Protein AF-A0A970H562-F1 (afdb_monomer_lite)

Foldseek 3Di:
DEEEEEALAPLSLLLLVVQVPDPPYHYQEYEDCDPVRNNNVVCVVVVHHYYDDCLVVLPPPVHQEYEYQPQDVVVVVSCV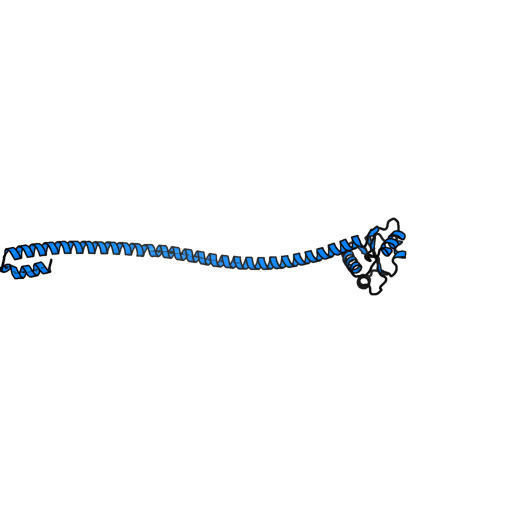VRHDPRYYYHYNVNSVVVSVVVVVVVVVVVVVVVVVVVVVVVVVVVVVVVVVVVVVVVVVVVVVVVVVVVVVVVPVVVVVVVVVVVVVVVVVVVVVVVLVVQLVVLVVQLVVLVVVPPVSPVSNVVSVVSD

Radius of gyration: 56.28 Å; chains: 1; bounding box: 82×35×154 Å

Secondary structure (DSSP, 8-state):
-EEEEE--SHHHHHHHHHHTTSTT-EEEEEE-S-TT-HHHHHHHHTTPEEES--GGGGG-TT--EEEE-S--HHHHHHHHHH--TT-EEE-HHHHHHHHHHHHHHHHHHHHHHHHHHHHHHHHHHHHHHHHHHHHHHHHHHHHHHHHHHHHHHHHHHHHHHHHHHHHHHHHHHHHHHHHHHHHHHHHHHHHHHHHTGGGGHHHHHHHHHH-

Structure (mmCIF, N/CA/C/O backbone):
data_AF-A0A970H562-F1
#
_entry.id   AF-A0A970H562-F1
#
loop_
_atom_site.group_PDB
_atom_site.id
_atom_site.type_symbol
_atom_site.label_atom_id
_atom_site.label_alt_id
_atom_site.label_comp_id
_atom_site.label_asym_id
_atom_site.label_entity_id
_atom_site.label_seq_id
_atom_site.pdbx_PDB_ins_code
_atom_site.Cartn_x
_atom_site.Cartn_y
_atom_site.Cartn_z
_atom_site.occupancy
_atom_site.B_iso_or_equiv
_atom_site.auth_seq_id
_atom_site.auth_comp_id
_atom_site.auth_asym_id
_atom_site.auth_atom_id
_atom_site.pdbx_PDB_model_num
ATOM 1 N N . MET A 1 1 ? 9.201 -2.542 -37.844 1.00 94.56 1 MET A N 1
ATOM 2 C CA . MET A 1 1 ? 10.096 -1.379 -37.979 1.00 94.56 1 MET A CA 1
ATOM 3 C C . MET A 1 1 ? 11.517 -1.829 -37.716 1.00 94.56 1 MET A C 1
ATOM 5 O O . MET A 1 1 ? 11.800 -2.335 -36.634 1.00 94.56 1 MET A O 1
ATOM 9 N N . ASN A 1 2 ? 12.375 -1.693 -38.713 1.00 97.50 2 ASN A N 1
ATOM 10 C CA . ASN A 1 2 ? 13.767 -2.104 -38.707 1.00 97.50 2 ASN A CA 1
ATOM 11 C C . ASN A 1 2 ? 14.669 -0.927 -38.323 1.00 97.50 2 ASN A C 1
ATOM 13 O O . ASN A 1 2 ? 14.624 0.133 -38.949 1.00 97.50 2 ASN A O 1
ATOM 17 N N . ILE A 1 3 ? 15.487 -1.113 -37.290 1.00 97.81 3 ILE A N 1
ATOM 18 C CA . ILE A 1 3 ? 16.245 -0.038 -36.648 1.00 97.81 3 ILE A CA 1
ATOM 19 C C . ILE A 1 3 ? 17.741 -0.350 -36.652 1.00 97.81 3 ILE A C 1
ATOM 21 O O . ILE A 1 3 ? 18.155 -1.473 -36.364 1.00 97.81 3 ILE A O 1
ATOM 25 N N . GLY A 1 4 ? 18.554 0.666 -36.928 1.00 97.56 4 GLY A N 1
ATOM 26 C CA . GLY A 1 4 ? 19.999 0.664 -36.721 1.00 97.56 4 GLY A CA 1
ATOM 27 C C . GLY A 1 4 ? 20.371 1.576 -35.555 1.00 97.56 4 GLY A C 1
ATOM 28 O O . GLY A 1 4 ? 19.797 2.653 -35.403 1.00 97.56 4 GLY A O 1
ATOM 29 N N . ILE A 1 5 ? 21.323 1.164 -34.722 1.00 97.50 5 ILE A N 1
ATOM 30 C CA . ILE A 1 5 ? 21.791 1.967 -33.581 1.00 97.50 5 ILE A CA 1
ATOM 31 C C . ILE A 1 5 ? 23.234 2.393 -33.832 1.00 97.50 5 ILE A C 1
ATOM 33 O O . ILE A 1 5 ? 24.086 1.548 -34.104 1.00 97.50 5 ILE A O 1
ATOM 37 N N . VAL A 1 6 ? 23.528 3.688 -33.713 1.00 97.19 6 VAL A N 1
ATOM 38 C CA . VAL A 1 6 ? 24.888 4.235 -33.805 1.00 97.19 6 VAL A CA 1
ATOM 39 C C . VAL A 1 6 ? 25.315 4.750 -32.433 1.00 97.19 6 VAL A C 1
ATOM 41 O O . VAL A 1 6 ? 24.719 5.682 -31.898 1.00 97.19 6 VAL A O 1
ATOM 44 N N . GLY A 1 7 ? 26.359 4.140 -31.876 1.00 95.38 7 GLY A N 1
ATOM 45 C CA . GLY A 1 7 ? 26.814 4.321 -30.500 1.00 95.38 7 GLY A CA 1
ATOM 46 C C . GLY A 1 7 ? 26.399 3.138 -29.627 1.00 95.38 7 GLY A C 1
ATOM 47 O O . GLY A 1 7 ? 25.219 2.911 -29.384 1.00 95.38 7 GLY A O 1
ATOM 48 N N . GLY A 1 8 ? 27.380 2.392 -29.134 1.00 94.56 8 GLY A N 1
ATOM 49 C CA . GLY A 1 8 ? 27.251 1.191 -28.310 1.00 94.56 8 GLY A CA 1
ATOM 50 C C . GLY A 1 8 ? 27.671 1.371 -26.848 1.00 94.56 8 GLY A C 1
ATOM 51 O O . GLY A 1 8 ? 27.727 0.391 -26.102 1.00 94.56 8 GLY A O 1
ATOM 52 N N . GLY A 1 9 ? 27.945 2.606 -26.418 1.00 93.50 9 GLY A N 1
ATOM 53 C CA . GLY A 1 9 ? 28.162 2.957 -25.012 1.00 93.50 9 GLY A CA 1
ATOM 54 C C . GLY A 1 9 ? 26.923 2.733 -24.126 1.00 93.50 9 GLY A C 1
ATOM 55 O O . GLY A 1 9 ? 25.958 2.072 -24.508 1.00 93.50 9 GLY A O 1
ATOM 56 N N . ARG A 1 10 ? 26.904 3.327 -22.923 1.00 90.06 10 ARG A N 1
ATOM 57 C CA . ARG A 1 10 ? 25.789 3.147 -21.965 1.00 90.06 10 ARG A CA 1
ATOM 58 C C . ARG A 1 10 ? 24.427 3.554 -22.539 1.00 90.06 10 ARG A C 1
ATOM 60 O O . ARG A 1 10 ? 23.466 2.814 -22.380 1.00 90.06 10 ARG A O 1
ATOM 67 N N . GLY A 1 11 ? 24.357 4.688 -23.244 1.00 89.50 11 GLY A N 1
ATOM 68 C CA . GLY A 1 11 ? 23.115 5.144 -23.879 1.00 89.50 11 GLY A CA 1
ATOM 69 C C . GLY A 1 11 ? 22.624 4.181 -24.962 1.00 89.50 11 GLY A C 1
ATOM 70 O O . GLY A 1 11 ? 21.450 3.823 -24.979 1.00 89.50 11 GLY A O 1
ATOM 71 N N . GLY A 1 12 ? 23.538 3.695 -25.807 1.00 92.75 12 GLY A N 1
ATOM 72 C CA . GLY A 1 12 ? 23.244 2.682 -26.821 1.00 92.75 12 GLY A CA 1
ATOM 73 C C . GLY A 1 12 ? 22.741 1.369 -26.227 1.00 92.75 12 GLY A C 1
ATOM 74 O O . GLY A 1 12 ? 21.783 0.793 -26.734 1.00 92.75 12 GLY A O 1
ATOM 75 N N . LEU A 1 13 ? 23.328 0.924 -25.111 1.00 93.88 13 LEU A N 1
ATOM 76 C CA . LEU A 1 13 ? 22.865 -0.256 -24.378 1.00 93.88 13 LEU A CA 1
ATOM 77 C C . LEU A 1 13 ? 21.445 -0.064 -23.822 1.00 93.88 13 LEU A C 1
ATOM 79 O O . LEU A 1 13 ? 20.629 -0.981 -23.934 1.00 93.88 13 LEU A O 1
ATOM 83 N N . SER A 1 14 ? 21.139 1.103 -23.246 1.00 91.38 14 SER A N 1
ATOM 84 C CA . SER A 1 14 ? 19.797 1.416 -22.737 1.00 91.38 14 SER A CA 1
ATOM 85 C C . SER A 1 14 ? 18.758 1.421 -23.859 1.00 91.38 14 SER A C 1
ATOM 87 O O . SER A 1 14 ? 17.721 0.769 -23.734 1.00 91.38 14 SER A O 1
ATOM 89 N N . VAL A 1 15 ? 19.060 2.082 -24.983 1.00 92.81 15 VAL A N 1
ATOM 90 C CA . VAL A 1 15 ? 18.189 2.102 -26.170 1.00 92.81 15 VAL A CA 1
ATOM 91 C C . VAL A 1 15 ? 17.994 0.693 -26.717 1.00 92.81 15 VAL A C 1
ATOM 93 O O . VAL A 1 15 ? 16.861 0.268 -26.909 1.00 92.81 15 VAL A O 1
ATOM 96 N N . LEU A 1 16 ? 19.071 -0.069 -26.911 1.00 95.00 16 LEU A N 1
ATOM 97 C CA . LEU A 1 16 ? 18.991 -1.446 -27.393 1.00 95.00 16 LEU A CA 1
ATOM 98 C C . LEU A 1 16 ? 18.114 -2.313 -26.482 1.00 95.00 16 LEU A C 1
ATOM 100 O O . LEU A 1 16 ? 17.255 -3.048 -26.963 1.00 95.00 16 LEU A O 1
ATOM 104 N N . THR A 1 17 ? 18.317 -2.217 -25.168 1.00 93.00 17 THR A N 1
ATOM 105 C CA . THR A 1 17 ? 17.549 -2.996 -24.190 1.00 93.00 17 THR A CA 1
ATOM 106 C C . THR A 1 17 ? 16.067 -2.650 -24.258 1.00 93.00 17 THR A C 1
ATOM 108 O O . THR A 1 17 ? 15.245 -3.560 -24.246 1.00 93.00 17 THR A O 1
ATOM 111 N N . LEU A 1 18 ? 15.729 -1.366 -24.398 1.00 89.81 18 LEU A N 1
ATOM 112 C CA . LEU A 1 18 ? 14.352 -0.920 -24.586 1.00 89.81 18 LEU A CA 1
ATOM 113 C C . LEU A 1 18 ? 13.745 -1.487 -25.872 1.00 89.81 18 LEU A C 1
ATOM 115 O O . LEU A 1 18 ? 12.673 -2.081 -25.823 1.00 89.81 18 LEU A O 1
ATOM 119 N N . LEU A 1 19 ? 14.415 -1.325 -27.013 1.00 92.94 19 LEU A N 1
ATOM 120 C CA . LEU A 1 19 ? 13.875 -1.726 -28.315 1.00 92.94 19 LEU A CA 1
ATOM 121 C C . LEU A 1 19 ? 13.604 -3.229 -28.393 1.00 92.94 19 LEU A C 1
ATOM 123 O O . LEU A 1 19 ? 12.604 -3.632 -28.977 1.00 92.94 19 LEU A O 1
ATOM 127 N N . LEU A 1 20 ? 14.437 -4.045 -27.741 1.00 93.50 20 LEU A N 1
ATOM 128 C CA . LEU A 1 20 ? 14.234 -5.491 -27.638 1.00 93.50 20 LEU A CA 1
ATOM 129 C C . LEU A 1 20 ? 12.943 -5.884 -26.899 1.00 93.50 20 LEU A C 1
ATOM 131 O O . LEU A 1 20 ? 12.483 -7.012 -27.049 1.00 93.50 20 LEU A O 1
ATOM 135 N N . THR A 1 21 ? 12.350 -4.983 -26.109 1.00 91.06 21 THR A N 1
ATOM 136 C CA . THR A 1 21 ? 11.072 -5.234 -25.418 1.00 91.06 21 THR A CA 1
ATOM 137 C C . THR A 1 21 ? 9.842 -4.843 -26.234 1.00 91.06 21 THR A C 1
ATOM 139 O O . THR A 1 21 ? 8.728 -5.142 -25.810 1.00 91.06 21 THR A O 1
ATOM 142 N N . ILE A 1 22 ? 10.010 -4.175 -27.381 1.00 91.88 22 ILE A N 1
ATOM 143 C CA . ILE A 1 22 ? 8.900 -3.618 -28.161 1.00 91.88 22 ILE A CA 1
ATOM 144 C C . ILE A 1 22 ? 8.528 -4.591 -29.292 1.00 91.88 22 ILE A C 1
ATOM 146 O O . ILE A 1 22 ? 9.317 -4.774 -30.224 1.00 91.88 22 ILE A O 1
ATOM 150 N N . PRO A 1 23 ? 7.322 -5.195 -29.277 1.00 92.25 23 PRO A N 1
ATOM 151 C CA . PRO A 1 23 ? 6.878 -6.065 -30.360 1.00 92.25 23 PRO A CA 1
ATOM 152 C C . PRO A 1 23 ? 6.842 -5.325 -31.703 1.00 92.25 23 PRO A C 1
ATOM 154 O O . PRO A 1 23 ? 6.378 -4.190 -31.790 1.00 92.25 23 PRO A O 1
ATOM 157 N N . GLY A 1 24 ? 7.319 -5.977 -32.765 1.00 91.88 24 GLY A N 1
ATOM 158 C CA . GLY A 1 24 ? 7.343 -5.400 -34.114 1.00 91.88 24 GLY A CA 1
ATOM 159 C C . GLY A 1 24 ? 8.512 -4.445 -34.388 1.00 91.88 24 GLY A C 1
ATOM 160 O O . GLY A 1 24 ? 8.635 -3.948 -35.513 1.00 91.88 24 GLY A O 1
ATOM 161 N N . VAL A 1 25 ? 9.392 -4.215 -33.408 1.00 95.38 25 VAL A N 1
ATOM 162 C CA . VAL A 1 25 ? 10.699 -3.582 -33.616 1.00 95.38 25 VAL A CA 1
ATOM 163 C C . VAL A 1 25 ? 11.754 -4.658 -33.847 1.00 95.38 25 VAL A C 1
ATOM 165 O O . VAL A 1 25 ? 11.861 -5.616 -33.090 1.00 95.38 25 VAL A O 1
ATOM 168 N N . ASN A 1 26 ? 12.551 -4.481 -34.894 1.00 96.81 26 ASN A N 1
ATOM 169 C CA . ASN A 1 26 ? 13.648 -5.367 -35.244 1.00 96.81 26 ASN A CA 1
ATOM 170 C C . ASN A 1 26 ? 14.937 -4.549 -35.330 1.00 96.81 26 ASN A C 1
ATOM 172 O O . ASN A 1 26 ? 15.051 -3.649 -36.158 1.00 96.81 26 ASN A O 1
ATOM 176 N N . VAL A 1 27 ? 15.906 -4.827 -34.462 1.00 97.56 27 VAL A N 1
ATOM 177 C CA . VAL A 1 27 ? 17.195 -4.128 -34.493 1.00 97.56 27 VAL A CA 1
ATOM 178 C C . VAL A 1 27 ? 18.126 -4.886 -35.432 1.00 97.56 27 VAL A C 1
ATOM 180 O O . VAL A 1 27 ? 18.559 -5.991 -35.120 1.00 97.56 27 VAL A O 1
ATOM 183 N N . LEU A 1 28 ? 18.437 -4.296 -36.585 1.00 97.62 28 LEU A N 1
ATOM 184 C CA . LEU A 1 28 ? 19.263 -4.937 -37.610 1.00 97.62 28 LEU A CA 1
ATOM 185 C C . LEU A 1 28 ? 20.735 -4.978 -37.203 1.00 97.62 28 LEU A C 1
ATOM 187 O O . LEU A 1 28 ? 21.427 -5.975 -37.425 1.00 97.62 28 LEU A O 1
ATOM 191 N N . TRP A 1 29 ? 21.223 -3.880 -36.625 1.00 98.12 29 TRP A N 1
ATOM 192 C CA . TRP A 1 29 ? 22.616 -3.756 -36.230 1.00 98.12 29 TRP A CA 1
ATOM 193 C C . TRP A 1 29 ? 22.847 -2.698 -35.153 1.00 98.12 29 TRP A C 1
ATOM 195 O O . TRP A 1 29 ? 22.089 -1.738 -35.002 1.00 98.12 29 TRP A O 1
ATOM 205 N N . VAL A 1 30 ? 23.957 -2.868 -34.438 1.00 98.00 30 VAL A N 1
ATOM 206 C CA . VAL A 1 30 ? 24.522 -1.879 -33.516 1.00 98.00 30 VAL A CA 1
ATOM 207 C C . VAL A 1 30 ? 25.927 -1.533 -33.984 1.00 98.00 30 VAL A C 1
ATOM 209 O O . VAL A 1 30 ? 26.742 -2.427 -34.213 1.00 98.00 30 VAL A O 1
ATOM 212 N N . SER A 1 31 ? 26.207 -0.242 -34.133 1.00 97.31 31 SER A N 1
ATOM 213 C CA . SER A 1 31 ? 27.499 0.271 -34.572 1.00 97.31 31 SER A CA 1
ATOM 214 C C . SER A 1 31 ? 28.241 0.955 -33.436 1.00 97.31 31 SER A C 1
ATOM 216 O O . SER A 1 31 ? 27.708 1.869 -32.815 1.00 97.31 31 SER A O 1
ATOM 218 N N . ASP A 1 32 ? 29.495 0.578 -33.223 1.00 96.94 32 ASP A N 1
ATOM 219 C CA . ASP A 1 32 ? 30.439 1.286 -32.354 1.00 96.94 32 ASP A CA 1
ATOM 220 C C . ASP A 1 32 ? 31.869 1.063 -32.870 1.00 96.94 32 ASP A C 1
ATOM 222 O O . ASP A 1 32 ? 32.137 0.092 -33.577 1.00 96.94 32 ASP A O 1
ATOM 226 N N . LEU A 1 33 ? 32.782 1.974 -32.542 1.00 93.62 33 LEU A N 1
ATOM 227 C CA . LEU A 1 33 ? 34.203 1.837 -32.860 1.00 93.62 33 LEU A CA 1
ATOM 228 C C . LEU A 1 33 ? 34.903 0.845 -31.916 1.00 93.62 33 LEU A C 1
ATOM 230 O O . LEU A 1 33 ? 35.898 0.234 -32.306 1.00 93.62 33 LEU A O 1
ATOM 234 N N . GLN A 1 34 ? 34.392 0.700 -30.691 1.00 92.12 34 GLN A N 1
ATOM 235 C CA . GLN A 1 34 ? 34.945 -0.134 -29.628 1.00 92.12 34 GLN A CA 1
ATOM 236 C C . GLN A 1 34 ? 34.339 -1.544 -29.668 1.00 92.12 34 GLN A C 1
ATOM 238 O O . GLN A 1 34 ? 33.124 -1.718 -29.593 1.00 92.12 34 GLN A O 1
ATOM 243 N N . ASP A 1 35 ? 35.183 -2.576 -29.765 1.00 90.69 35 ASP A N 1
ATOM 244 C CA . ASP A 1 35 ? 34.733 -3.979 -29.817 1.00 90.69 35 ASP A CA 1
ATOM 245 C C . ASP A 1 35 ? 34.168 -4.496 -28.484 1.00 90.69 35 ASP A C 1
ATOM 247 O O . ASP A 1 35 ? 33.418 -5.481 -28.469 1.00 90.69 35 ASP A O 1
ATOM 251 N N . ASP A 1 36 ? 34.535 -3.836 -27.388 1.00 92.69 36 ASP A N 1
ATOM 252 C CA . ASP A 1 36 ? 34.112 -4.076 -26.009 1.00 92.69 36 ASP A CA 1
ATOM 253 C C . ASP A 1 36 ? 32.953 -3.163 -25.571 1.00 92.69 36 ASP A C 1
ATOM 255 O O . ASP A 1 36 ? 32.564 -3.168 -24.401 1.00 92.69 36 ASP A O 1
ATOM 259 N N . ALA A 1 37 ? 32.354 -2.416 -26.506 1.00 94.38 37 ALA A N 1
ATOM 260 C CA . ALA A 1 37 ? 31.202 -1.567 -26.235 1.00 94.38 37 ALA A CA 1
ATOM 261 C C . ALA A 1 37 ? 30.078 -2.357 -25.519 1.00 94.38 37 ALA A C 1
ATOM 263 O O . ALA A 1 37 ? 29.672 -3.423 -25.996 1.00 94.38 37 ALA A O 1
ATOM 264 N N . PRO A 1 38 ? 29.504 -1.851 -24.407 1.00 94.94 38 PRO A N 1
ATOM 265 C CA . PRO A 1 38 ? 28.504 -2.582 -23.623 1.00 94.94 38 PRO A CA 1
ATOM 266 C C . PRO A 1 38 ? 27.296 -3.080 -24.430 1.00 94.94 38 PRO A C 1
ATOM 268 O O . PRO A 1 38 ? 26.785 -4.176 -24.186 1.00 94.94 38 PRO A O 1
ATOM 271 N N . ALA A 1 39 ? 26.845 -2.303 -25.420 1.00 95.94 39 ALA A N 1
ATOM 272 C CA . ALA A 1 39 ? 25.743 -2.695 -26.290 1.00 95.94 39 ALA A CA 1
ATOM 273 C C . ALA A 1 39 ? 26.090 -3.887 -27.196 1.00 95.94 39 ALA A C 1
ATOM 275 O O . ALA A 1 39 ? 25.190 -4.648 -27.537 1.00 95.94 39 ALA A O 1
ATOM 276 N N . PHE A 1 40 ? 27.361 -4.103 -27.561 1.00 97.06 40 PHE A N 1
ATOM 277 C CA . PHE A 1 40 ? 27.764 -5.239 -28.398 1.00 97.06 40 PHE A CA 1
ATOM 278 C C . PHE A 1 40 ? 27.558 -6.569 -27.686 1.00 97.06 40 PHE A C 1
ATOM 280 O O . PHE A 1 40 ? 27.050 -7.508 -28.296 1.00 97.06 40 PHE A O 1
ATOM 287 N N . SER A 1 41 ? 27.882 -6.651 -26.395 1.00 95.56 41 SER A N 1
ATOM 288 C CA . SER A 1 41 ? 27.638 -7.857 -25.597 1.00 95.56 41 SER A CA 1
ATOM 289 C C . SER A 1 41 ? 26.155 -8.234 -25.600 1.00 95.56 41 SER A C 1
ATOM 291 O O . SER A 1 41 ? 25.802 -9.389 -25.839 1.00 95.56 41 SER A O 1
ATOM 293 N N . LYS A 1 42 ? 25.271 -7.244 -25.416 1.00 95.94 42 LYS A N 1
ATOM 294 C CA . LYS A 1 42 ? 23.816 -7.442 -25.453 1.00 95.94 42 LYS A CA 1
ATOM 295 C C . LYS A 1 42 ? 23.309 -7.763 -26.863 1.00 95.94 42 LYS A C 1
ATOM 297 O O . LYS A 1 42 ? 22.479 -8.655 -27.009 1.00 95.94 42 LYS A O 1
ATOM 302 N N . ALA A 1 43 ? 23.821 -7.077 -27.884 1.00 97.19 43 ALA A N 1
ATOM 303 C CA . ALA A 1 43 ? 23.459 -7.293 -29.282 1.00 97.19 43 ALA A CA 1
ATOM 304 C C . ALA A 1 43 ? 23.811 -8.716 -29.729 1.00 97.19 43 ALA A C 1
ATOM 306 O O . ALA A 1 43 ? 22.945 -9.426 -30.229 1.00 97.19 43 ALA A O 1
ATOM 307 N N . ARG A 1 44 ? 25.038 -9.176 -29.454 1.00 96.00 44 ARG A N 1
ATOM 308 C CA . ARG A 1 44 ? 25.490 -10.539 -29.777 1.00 96.00 44 ARG A CA 1
ATOM 309 C C . ARG A 1 44 ? 24.652 -11.600 -29.066 1.00 96.00 44 ARG A C 1
ATOM 311 O O . ARG A 1 44 ? 24.250 -12.566 -29.703 1.00 96.00 44 ARG A O 1
ATOM 318 N N . ALA A 1 45 ? 24.333 -11.397 -27.785 1.00 96.00 45 ALA A N 1
ATOM 319 C CA . ALA A 1 45 ? 23.458 -12.303 -27.037 1.00 96.00 45 ALA A CA 1
ATOM 320 C C . ALA A 1 45 ? 22.035 -12.384 -27.624 1.00 96.00 45 ALA A C 1
ATOM 322 O O . ALA A 1 45 ? 21.388 -13.420 -27.522 1.00 96.00 45 ALA A O 1
ATOM 323 N N . ALA A 1 46 ? 21.563 -11.306 -28.253 1.00 94.75 46 ALA A N 1
ATOM 324 C CA . ALA A 1 46 ? 20.276 -11.243 -28.941 1.00 94.75 46 ALA A CA 1
ATOM 325 C C . ALA A 1 46 ? 20.351 -11.624 -30.437 1.00 94.75 46 ALA A C 1
ATOM 327 O O . ALA A 1 46 ? 19.356 -11.489 -31.141 1.00 94.75 46 ALA A O 1
ATOM 328 N N . GLY A 1 47 ? 21.510 -12.071 -30.942 1.00 95.62 47 GLY A N 1
ATOM 329 C CA . GLY A 1 47 ? 21.700 -12.421 -32.357 1.00 95.62 47 GLY A CA 1
ATOM 330 C C . GLY A 1 47 ? 21.753 -11.225 -33.319 1.00 95.62 47 GLY A C 1
ATOM 331 O O . GLY A 1 47 ? 21.648 -11.403 -34.529 1.00 95.62 47 GLY A O 1
ATOM 332 N N . ILE A 1 48 ? 21.924 -10.007 -32.801 1.00 97.75 48 ILE A N 1
ATOM 333 C CA . ILE A 1 48 ? 21.978 -8.766 -33.580 1.00 97.75 48 ILE A CA 1
ATOM 334 C C . ILE A 1 48 ? 23.402 -8.524 -34.082 1.00 97.75 48 ILE A C 1
ATOM 336 O O . ILE A 1 48 ? 24.384 -8.678 -33.350 1.00 97.75 48 ILE A O 1
ATOM 340 N N . LYS A 1 49 ? 23.521 -8.080 -35.337 1.00 97.25 49 LYS A N 1
ATOM 341 C CA . LYS A 1 49 ? 24.809 -7.797 -35.970 1.00 97.25 49 LYS A CA 1
ATOM 342 C C . LYS A 1 49 ? 25.511 -6.608 -35.300 1.00 97.25 49 LYS A C 1
ATOM 344 O O . LYS A 1 49 ? 24.947 -5.525 -35.179 1.00 97.25 49 LYS A O 1
ATOM 349 N N . THR A 1 50 ? 26.774 -6.776 -34.921 1.00 97.50 50 THR A N 1
ATOM 350 C CA . THR A 1 50 ? 27.631 -5.676 -34.443 1.00 97.50 50 THR A CA 1
ATOM 351 C C . THR A 1 50 ? 28.570 -5.229 -35.555 1.00 97.50 50 THR A C 1
ATOM 353 O O . THR A 1 50 ? 29.212 -6.076 -36.179 1.00 97.50 50 THR A O 1
ATOM 356 N N . ILE A 1 51 ? 28.662 -3.926 -35.818 1.00 97.12 51 ILE A N 1
ATOM 357 C CA . ILE A 1 51 ? 29.437 -3.365 -36.935 1.00 97.12 51 ILE A CA 1
ATOM 358 C C . ILE A 1 51 ? 30.343 -2.215 -36.474 1.00 97.12 51 ILE A C 1
ATOM 360 O O . ILE A 1 51 ? 30.016 -1.502 -35.533 1.00 97.12 51 ILE A O 1
ATOM 364 N N . LYS A 1 52 ? 31.476 -2.007 -37.156 1.00 94.88 52 LYS A N 1
ATOM 365 C CA . LYS A 1 52 ? 32.395 -0.884 -36.868 1.00 94.88 52 LYS A CA 1
ATOM 366 C C . LYS A 1 52 ? 32.117 0.374 -37.685 1.00 94.88 52 LYS A C 1
ATOM 368 O O . LYS A 1 52 ? 32.462 1.474 -37.272 1.00 94.88 52 LYS A O 1
ATOM 373 N N . SER A 1 53 ? 31.514 0.210 -38.859 1.00 94.62 53 SER A N 1
ATOM 374 C CA . SER A 1 53 ? 31.178 1.305 -39.765 1.00 94.62 53 SER A CA 1
ATOM 375 C C . SER A 1 53 ? 29.731 1.166 -40.198 1.00 94.62 53 SER A C 1
ATOM 377 O O . SER A 1 53 ? 29.367 0.166 -40.811 1.00 94.62 53 SER A O 1
ATOM 379 N N . PHE A 1 54 ? 28.912 2.166 -39.877 1.00 95.25 54 PHE A N 1
ATOM 380 C CA . PHE A 1 54 ? 27.488 2.180 -40.207 1.00 95.25 54 PHE A CA 1
ATOM 381 C C . PHE A 1 54 ? 27.196 2.731 -41.606 1.00 95.25 54 PHE A C 1
ATOM 383 O O . PHE A 1 54 ? 26.148 2.419 -42.160 1.00 95.25 54 PHE A O 1
ATOM 390 N N . VAL A 1 55 ? 28.106 3.511 -42.206 1.00 95.25 55 VAL A N 1
ATOM 391 C CA . VAL A 1 55 ? 27.867 4.216 -43.484 1.00 95.25 55 VAL A CA 1
ATOM 392 C C . VAL A 1 55 ? 27.401 3.281 -44.614 1.00 95.25 55 VAL A C 1
ATOM 394 O O . VAL A 1 55 ? 26.400 3.606 -45.251 1.00 95.25 55 VAL A O 1
ATOM 397 N N . PRO A 1 56 ? 28.012 2.097 -44.843 1.00 94.31 56 PRO A N 1
ATOM 398 C CA . PRO A 1 56 ? 27.548 1.174 -45.886 1.00 94.31 56 PRO A CA 1
ATOM 399 C C . PRO A 1 56 ? 26.142 0.618 -45.623 1.00 94.31 56 PRO A C 1
ATOM 401 O O . PRO A 1 56 ? 25.416 0.281 -46.553 1.00 94.31 56 PRO A O 1
ATOM 404 N N . HIS A 1 57 ? 25.746 0.535 -44.352 1.00 94.94 57 HIS A N 1
ATOM 405 C CA . HIS A 1 57 ? 24.458 -0.009 -43.930 1.00 94.94 57 HIS A CA 1
ATOM 406 C C . HIS A 1 57 ? 23.319 1.012 -44.020 1.00 94.94 57 HIS A C 1
ATOM 408 O O . HIS A 1 57 ? 22.156 0.620 -44.011 1.00 94.94 57 HIS A O 1
ATOM 414 N N . LEU A 1 58 ? 23.628 2.304 -44.190 1.00 94.94 58 LEU A N 1
ATOM 415 C CA . LEU A 1 58 ? 22.621 3.350 -44.410 1.00 94.94 58 LEU A CA 1
ATOM 416 C C . LEU A 1 58 ? 21.896 3.227 -45.754 1.00 94.94 58 LEU A C 1
ATOM 418 O O . LEU A 1 58 ? 20.897 3.915 -45.944 1.00 94.94 58 LEU A O 1
ATOM 422 N N . GLN A 1 59 ? 22.394 2.379 -46.660 1.00 94.12 59 GLN A N 1
ATOM 423 C CA . GLN A 1 59 ? 21.819 2.116 -47.982 1.00 94.12 59 GLN A CA 1
ATOM 424 C C . GLN A 1 59 ? 20.961 0.837 -48.031 1.00 94.12 59 GLN A C 1
ATOM 426 O O . GLN A 1 59 ? 20.272 0.614 -49.022 1.00 94.12 59 GLN A O 1
ATOM 431 N N . ASP A 1 60 ? 20.901 0.037 -46.955 1.00 94.25 60 ASP A N 1
ATOM 432 C CA . ASP A 1 60 ? 20.061 -1.173 -46.844 1.00 94.25 60 ASP A CA 1
ATOM 433 C C . ASP A 1 60 ? 18.549 -0.861 -46.925 1.00 94.25 60 ASP A C 1
ATOM 435 O O . ASP A 1 60 ? 18.025 -0.309 -45.960 1.00 94.25 60 ASP A O 1
ATOM 439 N N . PRO A 1 61 ? 17.824 -1.185 -48.010 1.00 92.81 61 PRO A N 1
ATOM 440 C CA . PRO A 1 61 ? 16.422 -0.786 -48.196 1.00 92.81 61 PRO A CA 1
ATOM 441 C C . PRO A 1 61 ? 15.465 -1.253 -47.099 1.00 92.81 61 PRO A C 1
ATOM 443 O O . PRO A 1 61 ? 14.368 -0.722 -46.989 1.00 92.81 61 PRO A O 1
ATOM 446 N N . SER A 1 62 ? 15.861 -2.246 -46.300 1.00 94.31 62 SER A N 1
ATOM 447 C CA . SER A 1 62 ? 15.056 -2.725 -45.184 1.00 94.31 62 SER A CA 1
ATOM 448 C C . SER A 1 62 ? 15.137 -1.829 -43.946 1.00 94.31 62 SER A C 1
ATOM 450 O O . SER A 1 62 ? 14.337 -2.016 -43.041 1.00 94.31 62 SER A O 1
ATOM 452 N N . LEU A 1 63 ? 16.085 -0.890 -43.869 1.00 96.50 63 LEU A N 1
ATOM 453 C CA . LEU A 1 63 ? 16.319 -0.038 -42.704 1.00 96.50 63 LEU A CA 1
ATOM 454 C C . LEU A 1 63 ? 15.391 1.190 -42.695 1.00 96.50 63 LEU A C 1
ATOM 456 O O . LEU A 1 63 ? 15.550 2.084 -43.526 1.00 96.50 63 LEU A O 1
ATOM 460 N N . ASP A 1 64 ? 14.508 1.271 -41.694 1.00 96.81 64 ASP A N 1
ATOM 461 C CA . ASP A 1 64 ? 13.491 2.329 -41.569 1.00 96.81 64 ASP A CA 1
ATOM 462 C C . ASP A 1 64 ? 13.981 3.539 -40.748 1.00 96.81 64 ASP A C 1
ATOM 464 O O . ASP A 1 64 ? 13.645 4.694 -41.031 1.00 96.81 64 ASP A O 1
ATOM 468 N N . LEU A 1 65 ? 14.767 3.283 -39.695 1.00 96.88 65 LEU A N 1
ATOM 469 C CA . LEU A 1 65 ? 15.177 4.289 -38.712 1.00 96.88 65 LEU A CA 1
ATOM 470 C C . LEU A 1 65 ? 16.611 4.047 -38.229 1.00 96.88 65 LEU A C 1
ATOM 472 O O . LEU A 1 65 ? 16.978 2.924 -37.885 1.00 96.88 65 LEU A O 1
ATOM 476 N N . VAL A 1 66 ? 17.403 5.113 -38.111 1.00 97.19 66 VAL A N 1
ATOM 477 C CA . VAL A 1 66 ? 18.667 5.096 -37.361 1.00 97.19 66 VAL A CA 1
ATOM 478 C C . VAL A 1 66 ? 18.536 5.922 -36.094 1.00 97.19 66 VAL A C 1
ATOM 480 O O . VAL A 1 66 ? 18.099 7.069 -36.141 1.00 97.19 66 VAL A O 1
ATOM 483 N N . ILE A 1 67 ? 18.950 5.350 -34.967 1.00 96.62 67 ILE A N 1
ATOM 484 C CA . ILE A 1 67 ? 19.023 6.046 -33.685 1.00 96.62 67 ILE A CA 1
ATOM 485 C C . ILE A 1 67 ? 20.488 6.339 -33.376 1.00 96.62 67 ILE A C 1
ATOM 487 O O . ILE A 1 67 ? 21.295 5.431 -33.168 1.00 96.62 67 ILE A O 1
ATOM 491 N N . GLU A 1 68 ? 20.821 7.622 -33.356 1.00 95.00 68 GLU A N 1
ATOM 492 C CA . GLU A 1 68 ? 22.138 8.137 -33.012 1.00 95.00 68 GLU A CA 1
ATOM 493 C C . GLU A 1 68 ? 22.193 8.397 -31.505 1.00 95.00 68 GLU A C 1
ATOM 495 O O . GLU A 1 68 ? 21.372 9.124 -30.958 1.00 95.00 68 GLU A O 1
ATOM 500 N N . VAL A 1 69 ? 23.139 7.766 -30.809 1.00 94.12 69 VAL A N 1
ATOM 501 C CA . VAL A 1 69 ? 23.287 7.859 -29.345 1.00 94.12 69 VAL A CA 1
ATOM 502 C C . VAL A 1 69 ? 24.726 8.209 -28.954 1.00 94.12 69 VAL A C 1
ATOM 504 O O . VAL A 1 69 ? 25.159 7.962 -27.828 1.00 94.12 69 VAL A O 1
ATOM 507 N N . THR A 1 70 ? 25.499 8.772 -29.886 1.00 91.94 70 THR A N 1
ATOM 508 C CA . THR A 1 70 ? 26.901 9.153 -29.658 1.00 91.94 70 THR A CA 1
ATOM 509 C C . THR A 1 70 ? 27.022 10.551 -29.062 1.00 91.94 70 THR A C 1
ATOM 511 O O . THR A 1 70 ? 27.955 10.818 -28.309 1.00 91.94 70 THR A O 1
ATOM 514 N N . GLY A 1 71 ? 26.087 11.448 -29.393 1.00 88.38 71 GLY A N 1
ATOM 515 C CA . GLY A 1 71 ? 26.151 12.865 -29.039 1.00 88.38 71 GLY A CA 1
ATOM 516 C C . GLY A 1 71 ? 27.223 13.643 -29.808 1.00 88.38 71 GLY A C 1
ATOM 517 O O . GLY A 1 71 ? 27.514 14.785 -29.456 1.00 88.38 71 GLY A O 1
ATOM 518 N N . VAL A 1 72 ? 27.825 13.045 -30.840 1.00 91.50 72 VAL A N 1
ATOM 519 C CA . VAL A 1 72 ? 28.915 13.642 -31.617 1.00 91.50 72 VAL A CA 1
ATOM 520 C C . VAL A 1 72 ? 28.347 14.309 -32.869 1.00 91.50 72 VAL A C 1
ATOM 522 O O . VAL A 1 72 ? 27.794 13.645 -33.743 1.00 91.50 72 VAL A O 1
ATOM 525 N N . ALA A 1 73 ? 28.549 15.623 -33.004 1.00 91.69 73 ALA A N 1
ATOM 526 C CA . ALA A 1 73 ? 28.037 16.398 -34.141 1.00 91.69 73 ALA A CA 1
ATOM 527 C C . ALA A 1 73 ? 28.499 15.849 -35.506 1.00 91.69 73 ALA A C 1
ATOM 529 O O . ALA A 1 73 ? 27.708 15.782 -36.443 1.00 91.69 73 ALA A O 1
ATOM 530 N N . ALA A 1 74 ? 29.746 15.373 -35.596 1.00 93.19 74 ALA A N 1
ATOM 531 C CA . ALA A 1 74 ? 30.284 14.768 -36.815 1.00 93.19 74 ALA A CA 1
ATOM 532 C C . ALA A 1 74 ? 29.551 13.474 -37.220 1.00 93.19 74 ALA A C 1
ATOM 534 O O . ALA A 1 74 ? 29.401 13.197 -38.408 1.00 93.19 74 ALA A O 1
ATOM 535 N N . VAL A 1 75 ? 29.056 12.685 -36.258 1.00 93.19 75 VAL A N 1
ATOM 536 C CA . VAL A 1 75 ? 28.266 11.475 -36.548 1.00 93.19 75 VAL A CA 1
ATOM 537 C C . VAL A 1 75 ? 26.913 11.866 -37.137 1.00 93.19 75 VAL A C 1
ATOM 539 O O . VAL A 1 75 ? 26.498 11.292 -38.143 1.00 93.19 75 VAL A O 1
ATOM 542 N N . GLN A 1 76 ? 26.268 12.890 -36.576 1.00 91.62 76 GLN A N 1
ATOM 543 C CA . GLN A 1 76 ? 25.013 13.426 -37.105 1.00 91.62 76 GLN A CA 1
ATOM 544 C C . GLN A 1 76 ? 25.183 13.995 -38.523 1.00 91.62 76 GLN A C 1
ATOM 546 O O . GLN A 1 76 ? 24.329 13.786 -39.386 1.00 91.62 76 GLN A O 1
ATOM 551 N N . GLU A 1 77 ? 26.294 14.683 -38.792 1.00 93.00 77 GLU A N 1
ATOM 552 C CA . GLU A 1 77 ? 26.629 15.175 -40.132 1.00 93.00 77 GLU A CA 1
ATOM 553 C C . GLU A 1 77 ? 26.836 14.020 -41.122 1.00 93.00 77 GLU A C 1
ATOM 555 O O . GLU A 1 77 ? 26.270 14.035 -42.216 1.00 93.00 77 GLU A O 1
ATOM 560 N N . LEU A 1 78 ? 27.571 12.974 -40.725 1.00 93.62 78 LEU A N 1
ATOM 561 C CA . LEU A 1 78 ? 27.773 11.778 -41.546 1.00 93.62 78 LEU A CA 1
ATOM 562 C C . LEU A 1 78 ? 26.459 11.061 -41.864 1.00 93.62 78 LEU A C 1
ATOM 564 O O . LEU A 1 78 ? 26.262 10.662 -43.014 1.00 93.62 78 LEU A O 1
ATOM 568 N N . LEU A 1 79 ? 25.565 10.927 -40.882 1.00 94.50 79 LEU A N 1
ATOM 569 C CA . LEU A 1 79 ? 24.234 10.355 -41.074 1.00 94.50 79 LEU A CA 1
ATOM 570 C C . LEU A 1 79 ? 23.409 11.197 -42.051 1.00 94.50 79 LEU A C 1
ATOM 572 O O . LEU A 1 79 ? 22.857 10.655 -43.003 1.00 94.50 79 LEU A O 1
ATOM 576 N N . ASN A 1 80 ? 23.377 12.521 -41.886 1.00 93.62 80 ASN A N 1
ATOM 577 C CA . ASN A 1 80 ? 22.640 13.407 -42.789 1.00 93.62 80 ASN A CA 1
ATOM 578 C C . ASN A 1 80 ? 23.205 13.435 -44.213 1.00 93.62 80 ASN A C 1
ATOM 580 O O . ASN A 1 80 ? 22.434 13.563 -45.161 1.00 93.62 80 ASN A O 1
ATOM 584 N N . LYS A 1 81 ? 24.525 13.296 -44.369 1.00 95.00 81 LYS A N 1
ATOM 585 C CA . LYS A 1 81 ? 25.196 13.279 -45.673 1.00 95.00 81 LYS A CA 1
ATOM 586 C C . LYS A 1 81 ? 24.975 11.976 -46.447 1.00 95.00 81 LYS A C 1
ATOM 588 O O . LYS A 1 81 ? 24.952 12.010 -47.672 1.00 95.00 81 LYS A O 1
ATOM 593 N N . HIS A 1 82 ? 24.839 10.843 -45.754 1.00 94.31 82 HIS A N 1
ATOM 594 C CA . HIS A 1 82 ? 24.786 9.511 -46.376 1.00 94.31 82 HIS A CA 1
ATOM 595 C C . HIS A 1 82 ? 23.438 8.794 -46.218 1.00 94.31 82 HIS A C 1
ATOM 597 O O . HIS A 1 82 ? 23.316 7.648 -46.655 1.00 94.31 82 HIS A O 1
ATOM 603 N N . LYS A 1 83 ? 22.431 9.418 -45.594 1.00 92.62 83 LYS A N 1
ATOM 604 C CA . LYS A 1 83 ? 21.080 8.846 -45.526 1.00 92.62 83 LYS A CA 1
ATOM 605 C C . LYS A 1 83 ? 20.441 8.780 -46.912 1.00 92.62 83 LYS A C 1
ATOM 607 O O . LYS A 1 83 ? 20.608 9.686 -47.728 1.00 92.62 83 LYS A O 1
ATOM 612 N N . ARG A 1 84 ? 19.651 7.733 -47.152 1.00 94.25 84 ARG A N 1
ATOM 613 C CA . ARG A 1 84 ? 18.659 7.726 -48.241 1.00 94.25 84 ARG A CA 1
ATOM 614 C C . ARG A 1 84 ? 17.531 8.724 -47.934 1.00 94.25 84 ARG A C 1
ATOM 616 O O . ARG A 1 84 ? 17.364 9.152 -46.791 1.00 94.25 84 ARG A O 1
ATOM 623 N N . HIS A 1 85 ? 16.725 9.045 -48.939 1.00 89.94 85 HIS A N 1
ATOM 624 C CA . HIS A 1 85 ? 15.622 10.003 -48.823 1.00 89.94 85 HIS A CA 1
ATOM 625 C C . HIS A 1 85 ? 14.521 9.574 -47.827 1.00 89.94 85 HIS A C 1
ATOM 627 O O . HIS A 1 85 ? 13.940 10.410 -47.146 1.00 89.94 85 HIS A O 1
ATOM 633 N N . ASP A 1 86 ? 14.250 8.278 -47.732 1.00 92.62 86 ASP A N 1
ATOM 634 C CA . ASP A 1 86 ? 13.191 7.636 -46.943 1.00 92.62 86 ASP A CA 1
ATOM 635 C C . ASP A 1 86 ? 13.642 7.154 -45.549 1.00 92.62 86 ASP A C 1
ATOM 637 O O . ASP A 1 86 ? 12.817 6.716 -44.752 1.00 92.62 86 ASP A O 1
ATOM 641 N N . LEU A 1 87 ? 14.932 7.278 -45.211 1.00 94.94 87 LEU A N 1
ATOM 642 C CA . LEU A 1 87 ? 15.462 6.862 -43.911 1.00 94.94 87 LEU A CA 1
ATOM 643 C C . LEU A 1 87 ? 15.291 7.967 -42.873 1.00 94.94 87 LEU A C 1
ATOM 645 O O . LEU A 1 87 ? 15.842 9.066 -43.001 1.00 94.94 87 LEU A O 1
ATOM 649 N N . SER A 1 88 ? 14.593 7.634 -41.792 1.00 95.50 88 SER A N 1
ATOM 650 C CA . SER A 1 88 ? 14.459 8.525 -40.645 1.00 95.50 88 SER A CA 1
ATOM 651 C C . SER A 1 88 ? 15.691 8.451 -39.743 1.00 95.50 88 SER A C 1
ATOM 653 O O . SER A 1 88 ? 16.296 7.392 -39.568 1.00 95.50 88 SER A O 1
ATOM 655 N N . ILE A 1 89 ? 16.060 9.581 -39.138 1.00 94.81 89 ILE A N 1
ATOM 656 C CA . ILE A 1 89 ? 17.121 9.651 -38.126 1.00 94.81 89 ILE A CA 1
ATOM 657 C C . ILE A 1 89 ? 16.528 10.223 -36.848 1.00 94.81 89 ILE A C 1
ATOM 659 O O . ILE A 1 89 ? 15.907 11.285 -36.863 1.00 94.81 89 ILE A O 1
ATOM 663 N N . MET A 1 90 ? 16.774 9.535 -35.743 1.00 94.75 90 MET A N 1
ATOM 664 C CA . MET A 1 90 ? 16.556 10.039 -34.399 1.00 94.75 90 MET A CA 1
ATOM 665 C C . MET A 1 90 ? 17.898 10.493 -33.833 1.00 94.75 90 MET A C 1
ATOM 667 O O . MET A 1 90 ? 18.809 9.682 -33.677 1.00 94.75 90 MET A O 1
ATOM 671 N N . ASP A 1 91 ? 18.019 11.789 -33.562 1.00 92.00 91 ASP A N 1
ATOM 672 C CA . ASP A 1 91 ? 19.250 12.378 -33.035 1.00 92.00 91 ASP A CA 1
ATOM 673 C C . ASP A 1 91 ? 19.500 12.011 -31.560 1.00 92.00 91 ASP A C 1
ATOM 675 O O . ASP A 1 91 ? 18.598 11.569 -30.837 1.00 92.00 91 ASP A O 1
ATOM 679 N N . ALA A 1 92 ? 20.721 12.260 -31.081 1.00 89.94 92 ALA A N 1
ATOM 680 C CA . ALA A 1 92 ? 21.096 11.998 -29.694 1.00 89.94 92 ALA A CA 1
ATOM 681 C C . ALA A 1 92 ? 20.228 12.719 -28.658 1.00 89.94 92 ALA A C 1
ATOM 683 O O . ALA A 1 92 ? 20.047 12.200 -27.556 1.00 89.94 92 ALA A O 1
ATOM 684 N N . LYS A 1 93 ? 19.683 13.905 -28.963 1.00 90.62 93 LYS A N 1
ATOM 685 C CA . LYS A 1 93 ? 18.823 14.642 -28.020 1.00 90.62 93 LYS A CA 1
ATOM 686 C C . LYS A 1 93 ? 17.492 13.921 -27.825 1.00 90.62 93 LYS A C 1
ATOM 688 O O . LYS A 1 93 ? 17.063 13.728 -26.689 1.00 90.62 93 LYS A O 1
ATOM 693 N N . THR A 1 94 ? 16.884 13.479 -28.919 1.00 90.31 94 THR A N 1
ATOM 694 C CA . THR A 1 94 ? 15.629 12.723 -28.926 1.00 90.31 94 THR A CA 1
ATOM 695 C C . THR A 1 94 ? 15.828 11.335 -28.322 1.00 90.31 94 THR A C 1
ATOM 697 O O . THR A 1 94 ? 15.038 10.909 -27.481 1.00 90.31 94 THR A O 1
ATOM 700 N N . ALA A 1 95 ? 16.931 10.659 -28.658 1.00 89.69 95 ALA A N 1
ATOM 701 C CA . ALA A 1 95 ? 17.292 9.378 -28.056 1.00 89.69 95 ALA A CA 1
ATOM 702 C C . ALA A 1 95 ? 17.507 9.504 -26.538 1.00 89.69 95 ALA A C 1
ATOM 704 O O . ALA A 1 95 ? 17.010 8.684 -25.767 1.00 89.69 95 ALA A O 1
ATOM 705 N N . LYS A 1 96 ? 18.187 10.566 -26.084 1.00 88.94 96 LYS A N 1
ATOM 706 C CA . LYS A 1 96 ? 18.379 10.844 -24.655 1.00 88.94 96 LYS A CA 1
ATOM 707 C C . LYS A 1 96 ? 17.055 11.082 -23.936 1.00 88.94 96 LYS A C 1
ATOM 709 O O . LYS A 1 96 ? 16.878 10.555 -22.842 1.00 88.94 96 LYS A O 1
ATOM 714 N N . LEU A 1 97 ? 16.122 11.811 -24.550 1.00 90.69 97 LEU A N 1
ATOM 715 C CA . LEU A 1 97 ? 14.783 11.997 -23.992 1.00 90.69 97 LEU A CA 1
ATOM 716 C C . LEU A 1 97 ? 14.068 10.651 -23.794 1.00 90.69 97 LEU A C 1
ATOM 718 O O . LEU A 1 97 ? 13.510 10.418 -22.724 1.00 90.69 97 LEU A O 1
ATOM 722 N N . LEU A 1 98 ? 14.135 9.744 -24.775 1.00 85.94 98 LEU A N 1
ATOM 723 C CA . LEU A 1 98 ? 13.567 8.397 -24.645 1.00 85.94 98 LEU A CA 1
ATOM 724 C C . LEU A 1 98 ? 14.213 7.596 -23.510 1.00 85.94 98 LEU A C 1
ATOM 726 O O . LEU A 1 98 ? 13.495 6.970 -22.733 1.00 85.94 98 LEU A O 1
ATOM 730 N N . ILE A 1 99 ? 15.544 7.641 -23.379 1.00 86.38 99 ILE A N 1
ATOM 731 C CA . ILE A 1 99 ? 16.257 6.978 -22.275 1.00 86.38 99 ILE A CA 1
ATOM 732 C C . ILE A 1 99 ? 15.761 7.519 -20.929 1.00 86.38 99 ILE A C 1
ATOM 734 O O . ILE A 1 99 ? 15.381 6.735 -20.063 1.00 86.38 99 ILE A O 1
ATOM 738 N N . THR A 1 100 ? 15.688 8.843 -20.769 1.00 89.81 100 THR A N 1
ATOM 739 C CA . THR A 1 100 ? 15.220 9.469 -19.524 1.00 89.81 100 THR A CA 1
ATOM 740 C C . THR A 1 100 ? 13.768 9.107 -19.204 1.00 89.81 100 THR A C 1
ATOM 742 O O . THR A 1 100 ? 13.451 8.830 -18.051 1.00 89.81 100 THR A O 1
ATOM 745 N N . ILE A 1 101 ? 12.881 9.046 -20.205 1.00 89.69 101 ILE A N 1
ATOM 746 C CA . ILE A 1 101 ? 11.489 8.605 -20.009 1.00 89.69 101 ILE A CA 1
ATOM 747 C C . ILE A 1 101 ? 11.442 7.171 -19.467 1.00 89.69 101 ILE A C 1
ATOM 749 O O . ILE A 1 101 ? 10.669 6.882 -18.554 1.00 89.69 101 ILE A O 1
ATOM 753 N N . VAL A 1 102 ? 12.273 6.272 -19.998 1.00 85.50 102 VAL A N 1
ATOM 754 C CA . VAL A 1 102 ? 12.347 4.881 -19.530 1.00 85.50 102 VAL A CA 1
ATOM 755 C C . VAL A 1 102 ? 12.908 4.796 -18.114 1.00 85.50 102 VAL A C 1
ATOM 757 O O . VAL A 1 102 ? 12.350 4.080 -17.289 1.00 85.50 102 VAL A O 1
ATOM 760 N N . GLU A 1 103 ? 13.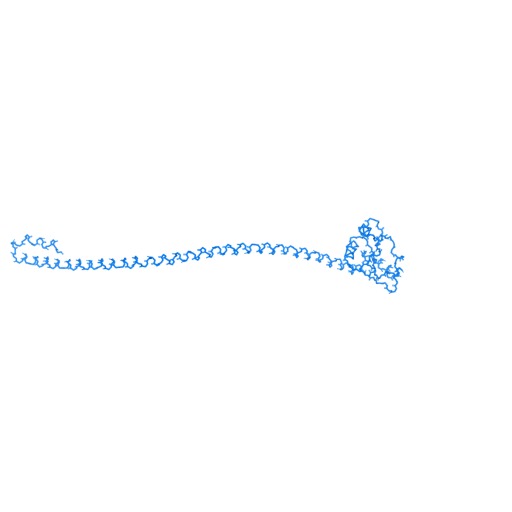959 5.549 -17.801 1.00 87.31 103 GLU A N 1
ATOM 761 C CA . GLU A 1 103 ? 14.542 5.590 -16.454 1.00 87.31 103 GLU A CA 1
ATOM 762 C C . GLU A 1 103 ? 13.523 6.068 -15.410 1.00 87.31 103 GLU A C 1
ATOM 764 O O . GLU A 1 103 ? 13.347 5.422 -14.373 1.00 87.31 103 GLU A O 1
ATOM 769 N N . ILE A 1 104 ? 12.792 7.147 -15.713 1.00 91.31 104 ILE A N 1
ATOM 770 C CA . ILE A 1 104 ? 11.718 7.664 -14.855 1.00 91.31 104 ILE A CA 1
ATOM 771 C C . ILE A 1 104 ? 10.592 6.632 -14.721 1.00 91.31 104 ILE A C 1
ATOM 773 O O . ILE A 1 104 ? 10.072 6.429 -13.625 1.00 91.31 104 ILE A O 1
ATOM 777 N N . ARG A 1 105 ? 10.225 5.937 -15.804 1.00 88.25 105 ARG A N 1
ATOM 778 C CA . ARG A 1 105 ? 9.209 4.875 -15.765 1.00 88.25 105 ARG A CA 1
ATOM 779 C C . ARG A 1 105 ? 9.612 3.739 -14.823 1.00 88.25 105 ARG A C 1
ATOM 781 O O . ARG A 1 105 ? 8.784 3.295 -14.032 1.00 88.25 105 ARG A O 1
ATOM 788 N N . GLU A 1 106 ? 10.862 3.289 -14.875 1.00 88.31 106 GLU A N 1
ATOM 789 C CA . GLU A 1 106 ? 11.372 2.246 -13.975 1.00 88.31 106 GLU A CA 1
ATOM 790 C C . GLU A 1 106 ? 11.427 2.715 -12.515 1.00 88.31 106 GLU A C 1
ATOM 792 O O . GLU A 1 106 ? 11.178 1.943 -11.587 1.00 88.31 106 GLU A O 1
ATOM 797 N N . GLU A 1 107 ? 11.722 3.993 -12.273 1.00 93.81 107 GLU A N 1
ATOM 798 C CA . GLU A 1 107 ? 11.617 4.582 -10.938 1.00 93.81 107 GLU A CA 1
ATOM 799 C C . GLU A 1 107 ? 10.167 4.599 -10.430 1.00 93.81 107 GLU A C 1
ATOM 801 O O . GLU A 1 107 ? 9.903 4.160 -9.308 1.00 93.81 107 GLU A O 1
ATOM 806 N N . ILE A 1 108 ? 9.222 5.039 -11.264 1.00 95.19 108 ILE A N 1
ATOM 807 C CA . ILE A 1 108 ? 7.790 5.056 -10.942 1.00 95.19 108 ILE A CA 1
ATOM 808 C C . ILE A 1 108 ? 7.289 3.639 -10.655 1.00 95.19 108 ILE A C 1
ATOM 810 O O . ILE A 1 108 ? 6.653 3.423 -9.626 1.00 95.19 108 ILE A O 1
ATOM 814 N N . ASN A 1 109 ? 7.618 2.660 -11.500 1.00 92.31 109 ASN A N 1
ATOM 815 C CA . ASN A 1 109 ? 7.237 1.262 -11.292 1.00 92.31 109 ASN A CA 1
ATOM 816 C C . ASN A 1 109 ? 7.751 0.728 -9.947 1.00 92.31 109 ASN A C 1
ATOM 818 O O . ASN A 1 109 ? 7.003 0.089 -9.206 1.00 92.31 109 ASN A O 1
ATOM 822 N N . ARG A 1 110 ? 9.005 1.033 -9.585 1.00 95.69 110 ARG A N 1
ATOM 823 C CA . ARG A 1 110 ? 9.566 0.651 -8.279 1.00 95.69 110 ARG A CA 1
ATOM 824 C C . ARG A 1 110 ? 8.817 1.299 -7.117 1.00 95.69 110 ARG A C 1
ATOM 826 O O . ARG A 1 110 ? 8.494 0.604 -6.154 1.00 95.69 110 ARG A O 1
ATOM 833 N N . LYS A 1 111 ? 8.496 2.594 -7.215 1.00 96.50 111 LYS A N 1
ATOM 834 C CA . LYS A 1 111 ? 7.700 3.308 -6.202 1.00 96.50 111 LYS A CA 1
ATOM 835 C C . LYS A 1 111 ? 6.294 2.722 -6.062 1.00 96.50 111 LYS A C 1
ATOM 837 O O . LYS A 1 111 ? 5.851 2.498 -4.943 1.00 96.50 111 LYS A O 1
ATOM 842 N N . ILE A 1 112 ? 5.629 2.391 -7.171 1.00 96.75 112 ILE A N 1
ATOM 843 C CA . ILE A 1 112 ? 4.308 1.742 -7.161 1.00 96.75 112 ILE A CA 1
ATOM 844 C C . ILE A 1 112 ? 4.364 0.407 -6.410 1.00 96.75 112 ILE A C 1
ATOM 846 O O . ILE A 1 112 ? 3.518 0.151 -5.557 1.00 96.75 112 ILE A O 1
ATOM 850 N N . ILE A 1 113 ? 5.374 -0.426 -6.681 1.00 96.88 113 ILE A N 1
ATOM 851 C CA . ILE A 1 113 ? 5.537 -1.720 -6.002 1.00 96.88 113 ILE A CA 1
ATOM 852 C C . ILE A 1 113 ? 5.791 -1.532 -4.498 1.00 96.88 113 ILE A C 1
ATOM 854 O O . ILE A 1 113 ? 5.235 -2.282 -3.697 1.00 96.88 113 ILE A O 1
ATOM 858 N N . SER A 1 114 ? 6.602 -0.544 -4.104 1.00 97.00 114 SER A N 1
ATOM 859 C CA . SER A 1 114 ? 6.837 -0.225 -2.686 1.00 97.00 114 SER A CA 1
ATOM 860 C C . SER A 1 114 ? 5.545 0.195 -1.990 1.00 97.00 114 SER A C 1
ATOM 862 O O . SER A 1 114 ? 5.144 -0.427 -1.008 1.00 97.00 114 SER A O 1
ATOM 864 N N . ASN A 1 115 ? 4.834 1.169 -2.562 1.00 97.19 115 ASN A N 1
ATOM 865 C CA . ASN A 1 115 ? 3.585 1.679 -2.004 1.00 97.19 115 ASN A CA 1
ATOM 866 C C . ASN A 1 115 ? 2.515 0.581 -1.906 1.00 97.19 115 ASN A C 1
ATOM 868 O O . ASN A 1 115 ? 1.776 0.526 -0.929 1.00 97.19 115 ASN A O 1
ATOM 872 N N . ALA A 1 116 ? 2.436 -0.328 -2.884 1.00 96.00 116 ALA A N 1
ATOM 873 C CA . ALA A 1 116 ? 1.505 -1.456 -2.840 1.00 96.00 116 ALA A CA 1
ATOM 874 C C . ALA A 1 116 ? 1.792 -2.412 -1.666 1.00 96.00 116 ALA A C 1
ATOM 876 O O . ALA A 1 116 ? 0.860 -2.914 -1.030 1.00 96.00 116 ALA A O 1
ATOM 877 N N . ARG A 1 117 ? 3.072 -2.649 -1.343 1.00 97.19 117 ARG A N 1
ATOM 878 C CA . ARG A 1 117 ? 3.466 -3.453 -0.172 1.00 97.19 117 ARG A CA 1
ATOM 879 C C . ARG A 1 117 ? 3.114 -2.752 1.135 1.00 97.19 117 ARG A C 1
ATOM 881 O O . ARG A 1 117 ? 2.557 -3.392 2.021 1.00 97.19 117 ARG A O 1
ATOM 888 N N . GLU A 1 118 ? 3.387 -1.453 1.233 1.00 97.50 118 GLU A N 1
ATOM 889 C CA . GLU A 1 118 ? 3.025 -0.643 2.403 1.00 97.50 118 GLU A CA 1
ATOM 890 C C . GLU A 1 118 ? 1.510 -0.641 2.636 1.00 97.50 118 GLU A C 1
ATOM 892 O O . GLU A 1 118 ? 1.060 -0.926 3.743 1.00 97.50 118 GLU A O 1
ATOM 897 N N . LEU A 1 119 ? 0.712 -0.438 1.581 1.00 96.94 119 LEU A N 1
ATOM 898 C CA . LEU A 1 119 ? -0.752 -0.509 1.650 1.00 96.94 119 LEU A CA 1
ATOM 899 C C . LEU A 1 119 ? -1.255 -1.879 2.115 1.00 96.94 119 LEU A C 1
ATOM 901 O O . LEU A 1 119 ? -2.200 -1.957 2.900 1.00 96.94 119 LEU A O 1
ATOM 905 N N . THR A 1 120 ? -0.626 -2.962 1.655 1.00 97.50 120 THR A N 1
ATOM 906 C CA . THR A 1 120 ? -0.984 -4.323 2.083 1.00 97.50 120 THR A CA 1
ATOM 907 C C . THR A 1 120 ? -0.703 -4.517 3.575 1.00 97.50 120 THR A C 1
ATOM 909 O O . THR A 1 120 ? -1.553 -5.040 4.292 1.00 97.50 120 THR A O 1
ATOM 912 N N . SER A 1 121 ? 0.449 -4.043 4.061 1.00 97.56 121 SER A N 1
ATOM 913 C CA . SER A 1 121 ? 0.800 -4.096 5.486 1.00 97.56 121 SER A CA 1
ATOM 914 C C . SER A 1 121 ? -0.163 -3.271 6.341 1.00 97.56 121 SER A C 1
ATOM 916 O O . SER A 1 121 ? -0.640 -3.750 7.367 1.00 97.56 121 SER A O 1
ATOM 918 N N . LEU A 1 122 ? -0.494 -2.056 5.898 1.00 97.81 122 LEU A N 1
ATOM 919 C CA . LEU A 1 122 ? -1.450 -1.189 6.584 1.00 97.81 122 LEU A CA 1
ATOM 920 C C . LEU A 1 122 ? -2.844 -1.832 6.650 1.00 97.81 122 LEU A C 1
ATOM 922 O O . LEU A 1 122 ? -3.527 -1.748 7.667 1.00 97.81 122 LEU A O 1
ATOM 926 N N . THR A 1 123 ? -3.261 -2.518 5.584 1.00 97.25 123 THR A N 1
ATOM 927 C CA . THR A 1 123 ? -4.543 -3.238 5.545 1.00 97.25 123 THR A CA 1
ATOM 928 C C . THR A 1 123 ? -4.576 -4.387 6.559 1.00 97.25 123 THR A C 1
ATOM 930 O O . THR A 1 123 ? -5.594 -4.586 7.223 1.00 97.25 123 THR A O 1
ATOM 933 N N . ASP A 1 124 ? -3.474 -5.124 6.726 1.00 97.25 124 ASP A N 1
ATOM 934 C CA . ASP A 1 124 ? -3.363 -6.179 7.745 1.00 97.25 124 ASP A CA 1
ATOM 935 C C . ASP A 1 124 ? -3.466 -5.611 9.173 1.00 97.25 124 ASP A C 1
ATOM 937 O O . ASP A 1 124 ? -4.187 -6.145 10.018 1.00 97.25 124 ASP A O 1
ATOM 941 N N . GLU A 1 125 ? -2.818 -4.475 9.431 1.00 97.69 125 GLU A N 1
ATOM 942 C CA . GLU A 1 125 ? -2.881 -3.784 10.723 1.00 97.69 125 GLU A CA 1
ATOM 943 C C . GLU A 1 125 ? -4.288 -3.248 11.037 1.00 97.69 125 GLU A C 1
ATOM 945 O O . GLU A 1 125 ? -4.788 -3.408 12.157 1.00 97.69 125 GLU A O 1
ATOM 950 N N . ILE A 1 126 ? -4.974 -2.685 10.037 1.00 97.62 126 ILE A N 1
ATOM 951 C CA . ILE A 1 126 ? -6.372 -2.249 10.155 1.00 97.62 126 ILE A CA 1
ATOM 952 C C . ILE A 1 126 ? -7.286 -3.438 10.468 1.00 97.62 126 ILE A C 1
ATOM 954 O O . ILE A 1 126 ? -8.160 -3.328 11.333 1.00 97.62 126 ILE A O 1
ATOM 958 N N . ASN A 1 127 ? -7.085 -4.588 9.818 1.00 97.62 127 ASN A N 1
ATOM 959 C CA . ASN A 1 127 ? -7.876 -5.790 10.086 1.00 97.62 127 ASN A CA 1
ATOM 960 C C . ASN A 1 127 ? -7.685 -6.282 11.527 1.00 97.62 127 ASN A C 1
ATOM 962 O O . ASN A 1 127 ? -8.672 -6.545 12.216 1.00 97.62 127 ASN A O 1
ATOM 966 N N . LYS A 1 128 ? -6.439 -6.338 12.017 1.00 97.38 128 LYS A N 1
ATOM 967 C CA . LYS A 1 128 ? -6.142 -6.690 13.417 1.00 97.38 128 LYS A CA 1
ATOM 968 C C . LYS A 1 128 ? -6.791 -5.717 14.397 1.00 97.38 128 LYS A C 1
ATOM 970 O O . LYS A 1 128 ? -7.451 -6.150 15.338 1.00 97.38 128 LYS A O 1
ATOM 975 N N . SER A 1 129 ? -6.671 -4.416 14.139 1.00 97.62 129 SER A N 1
ATOM 976 C CA . SER A 1 129 ? -7.287 -3.374 14.968 1.00 97.62 129 SER A CA 1
ATOM 977 C C . SER A 1 129 ? -8.811 -3.491 14.986 1.00 97.62 129 SER A C 1
ATOM 979 O O . SER A 1 129 ? -9.435 -3.358 16.034 1.00 97.62 129 SER A O 1
ATOM 981 N N . THR A 1 130 ? -9.425 -3.813 13.847 1.00 97.25 130 THR A N 1
ATOM 982 C CA . THR A 1 130 ? -10.876 -4.015 13.743 1.00 97.25 130 THR A CA 1
ATOM 983 C C . THR A 1 130 ? -11.338 -5.228 14.552 1.00 97.25 130 THR A C 1
ATOM 985 O O . THR A 1 130 ? -12.371 -5.157 15.217 1.00 97.25 130 THR A O 1
ATOM 988 N N . LEU A 1 131 ? -10.584 -6.333 14.534 1.00 97.50 131 LEU A N 1
ATOM 989 C CA . LEU A 1 131 ? -10.875 -7.506 15.365 1.00 97.50 131 LEU A CA 1
ATOM 990 C C . LEU A 1 131 ? -10.749 -7.181 16.857 1.00 97.50 131 LEU A C 1
ATOM 992 O O . LEU A 1 131 ? -11.655 -7.500 17.621 1.00 97.50 131 LEU A O 1
ATOM 996 N N . PHE A 1 132 ? -9.689 -6.474 17.248 1.00 97.44 132 PHE A N 1
ATOM 997 C CA . PHE A 1 132 ? -9.490 -6.031 18.627 1.00 97.44 132 PHE A CA 1
ATOM 998 C C . PHE A 1 132 ? -10.616 -5.102 19.107 1.00 97.44 132 PHE A C 1
ATOM 1000 O O . PHE A 1 132 ? -11.130 -5.254 20.213 1.00 97.44 132 PHE A O 1
ATOM 1007 N N . ILE A 1 133 ? -11.057 -4.158 18.269 1.00 97.75 133 ILE A N 1
ATOM 1008 C CA . ILE A 1 133 ? -12.197 -3.284 18.583 1.00 97.75 133 ILE A CA 1
ATOM 1009 C C . ILE A 1 133 ? -13.479 -4.105 18.765 1.00 97.75 133 ILE A C 1
ATOM 1011 O O . ILE A 1 133 ? -14.238 -3.834 19.692 1.00 97.75 133 ILE A O 1
ATOM 1015 N N . ARG A 1 134 ? -13.724 -5.113 17.916 1.00 97.81 134 ARG A N 1
ATOM 1016 C CA . ARG A 1 134 ? -14.902 -5.989 18.044 1.00 97.81 134 ARG A CA 1
ATOM 1017 C C . ARG A 1 134 ? -14.913 -6.752 19.366 1.00 97.81 134 ARG A C 1
ATOM 1019 O O . ARG A 1 134 ? -15.956 -6.798 20.007 1.00 97.81 134 ARG A O 1
ATOM 1026 N N . GLU A 1 135 ? -13.777 -7.306 19.773 1.00 97.56 135 GLU A N 1
ATOM 1027 C CA . GLU A 1 135 ? -13.646 -8.021 21.047 1.00 97.56 135 GLU A CA 1
ATOM 1028 C C . GLU A 1 135 ? -13.916 -7.094 22.241 1.00 97.56 135 GLU A C 1
ATOM 1030 O O . GLU A 1 135 ? -14.744 -7.398 23.097 1.00 97.56 135 GLU A O 1
ATOM 1035 N N . ASN A 1 136 ? -13.309 -5.903 22.259 1.00 97.69 136 ASN A N 1
ATOM 1036 C CA . ASN A 1 136 ? -13.564 -4.924 23.319 1.00 97.69 136 ASN A CA 1
ATOM 1037 C C . ASN A 1 136 ? -15.021 -4.452 23.348 1.00 97.69 136 ASN A C 1
ATOM 1039 O O . ASN A 1 136 ? -15.571 -4.226 24.421 1.00 97.69 136 ASN A O 1
ATOM 1043 N N . MET A 1 137 ? -15.659 -4.313 22.185 1.00 96.81 137 MET A N 1
ATOM 1044 C CA . MET A 1 137 ? -17.069 -3.938 22.100 1.00 96.81 137 MET A CA 1
ATOM 1045 C C . MET A 1 137 ? -17.974 -5.022 22.695 1.00 96.81 137 MET A C 1
ATOM 1047 O O . MET A 1 137 ? -18.912 -4.685 23.407 1.00 96.81 137 MET A O 1
ATOM 1051 N N . GLN A 1 138 ? -17.672 -6.303 22.459 1.00 97.00 138 GLN A N 1
ATOM 1052 C CA . GLN A 1 138 ? -18.402 -7.418 23.072 1.00 97.00 138 GLN A CA 1
ATOM 1053 C C . GLN A 1 138 ? -18.264 -7.413 24.597 1.00 97.00 138 GLN A C 1
ATOM 1055 O O . GLN A 1 138 ? -19.270 -7.529 25.297 1.00 97.00 138 GLN A O 1
ATOM 1060 N N . ASN A 1 139 ? -17.047 -7.206 25.108 1.00 97.44 139 ASN A N 1
ATOM 1061 C CA . ASN A 1 139 ? -16.810 -7.087 26.549 1.00 97.44 139 ASN A CA 1
ATOM 1062 C C . ASN A 1 139 ? -17.577 -5.897 27.140 1.00 97.44 139 ASN A C 1
ATOM 1064 O O . ASN A 1 139 ? -18.272 -6.050 28.138 1.00 97.44 139 ASN A O 1
ATOM 1068 N N . LEU A 1 140 ? -17.542 -4.738 26.474 1.00 97.25 140 LEU A N 1
ATOM 1069 C CA . LEU A 1 140 ? -18.256 -3.543 26.920 1.00 97.25 140 LEU A CA 1
ATOM 1070 C C . LEU A 1 140 ? -19.778 -3.743 26.946 1.00 97.25 140 LEU A C 1
ATOM 1072 O O . LEU A 1 140 ? -20.443 -3.249 27.853 1.00 97.25 140 LEU A O 1
ATOM 1076 N N . THR A 1 141 ? -20.343 -4.460 25.970 1.00 97.81 141 THR A N 1
ATOM 1077 C CA . THR A 1 141 ? -21.767 -4.822 25.986 1.00 97.81 141 THR A CA 1
ATOM 1078 C C . THR A 1 141 ? -22.091 -5.714 27.183 1.00 97.81 141 THR A C 1
ATOM 1080 O O . THR A 1 141 ? -23.039 -5.418 27.904 1.00 97.81 141 THR A O 1
ATOM 1083 N N . SER A 1 142 ? -21.275 -6.738 27.447 1.00 97.69 142 SER A N 1
ATOM 1084 C CA . SER A 1 142 ? -21.451 -7.603 28.620 1.00 97.69 142 SER A CA 1
ATOM 1085 C C . SER A 1 142 ? -21.342 -6.824 29.936 1.00 97.69 142 SER A C 1
ATOM 1087 O O . SER A 1 142 ? -22.117 -7.062 30.861 1.00 97.69 142 SER A O 1
ATOM 1089 N N . ASP A 1 143 ? -20.401 -5.887 30.038 1.00 97.44 143 ASP A N 1
ATOM 1090 C CA . ASP A 1 143 ? -20.234 -5.050 31.228 1.00 97.44 143 ASP A CA 1
ATOM 1091 C C . ASP A 1 143 ? -21.430 -4.115 31.433 1.00 97.44 143 ASP A C 1
ATOM 1093 O O . ASP A 1 143 ? -21.887 -3.930 32.562 1.00 97.44 143 ASP A O 1
ATOM 1097 N N . ALA A 1 144 ? -21.980 -3.558 30.351 1.00 97.06 144 ALA A N 1
ATOM 1098 C CA . ALA A 1 144 ? -23.178 -2.727 30.407 1.00 97.06 144 ALA A CA 1
ATOM 1099 C C . ALA A 1 144 ? -24.410 -3.522 30.878 1.00 97.06 144 ALA A C 1
ATOM 1101 O O . ALA A 1 144 ? -25.185 -3.015 31.690 1.00 97.06 144 ALA A O 1
ATOM 1102 N N . GLU A 1 145 ? -24.569 -4.768 30.421 1.00 97.44 145 GLU A N 1
ATOM 1103 C CA . GLU A 1 145 ? -25.628 -5.675 30.886 1.00 97.44 145 GLU A CA 1
ATOM 1104 C C . GLU A 1 145 ? -25.475 -5.999 32.380 1.00 97.44 145 GLU A C 1
ATOM 1106 O O . GLU A 1 145 ? -26.437 -5.882 33.144 1.00 97.44 145 GLU A O 1
ATOM 1111 N N . ASN A 1 146 ? -24.256 -6.322 32.822 1.00 97.12 146 ASN A N 1
ATOM 1112 C CA . ASN A 1 146 ? -23.955 -6.574 34.232 1.00 97.12 146 ASN A CA 1
ATOM 1113 C C . ASN A 1 146 ? -24.230 -5.343 35.109 1.00 97.12 146 ASN A C 1
ATOM 1115 O O . ASN A 1 146 ? -24.786 -5.467 36.201 1.00 97.12 146 ASN A O 1
ATOM 1119 N N . LEU A 1 147 ? -23.869 -4.147 34.635 1.00 95.94 147 LEU A N 1
ATOM 1120 C CA . LEU A 1 147 ? -24.102 -2.898 35.356 1.00 95.94 147 LEU A CA 1
ATOM 1121 C C . LEU A 1 147 ? -25.597 -2.579 35.483 1.00 95.94 147 LEU A C 1
ATOM 1123 O O . LEU A 1 147 ? -26.035 -2.145 36.549 1.00 95.94 147 LEU A O 1
ATOM 1127 N N . ALA A 1 148 ? -26.381 -2.815 34.429 1.00 96.31 148 ALA A N 1
ATOM 1128 C CA . ALA A 1 148 ? -27.831 -2.645 34.469 1.00 96.31 148 ALA A CA 1
ATOM 1129 C C . ALA A 1 148 ? -28.472 -3.592 35.496 1.00 96.31 148 ALA A C 1
ATOM 1131 O O . ALA A 1 148 ? -29.215 -3.142 36.368 1.00 96.31 148 ALA A O 1
ATOM 1132 N N . ALA A 1 149 ? -28.098 -4.876 35.470 1.00 95.44 149 ALA A N 1
ATOM 1133 C CA . ALA A 1 149 ? -28.572 -5.862 36.440 1.00 95.44 149 ALA A CA 1
ATOM 1134 C C . ALA A 1 149 ? -28.182 -5.498 37.885 1.00 95.44 149 ALA A C 1
ATOM 1136 O O . ALA A 1 149 ? -28.979 -5.650 38.814 1.00 95.44 149 ALA A O 1
ATOM 1137 N N . PHE A 1 150 ? -26.968 -4.979 38.086 1.00 95.31 150 PHE A N 1
ATOM 1138 C CA . PHE A 1 150 ? -26.530 -4.490 39.390 1.00 95.31 150 PHE A CA 1
ATOM 1139 C C . PHE A 1 150 ? -27.372 -3.297 39.864 1.00 95.31 150 PHE A C 1
ATOM 1141 O O . PHE A 1 150 ? -27.808 -3.277 41.017 1.00 95.31 150 PHE A O 1
ATOM 1148 N N . GLY A 1 151 ? -27.661 -2.345 38.973 1.00 93.81 151 GLY A N 1
ATOM 1149 C CA . GLY A 1 151 ? -28.553 -1.215 39.245 1.00 93.81 151 GLY A CA 1
ATOM 1150 C C . GLY A 1 151 ? -29.950 -1.654 39.693 1.00 93.81 151 GLY A C 1
ATOM 1151 O O . GLY A 1 151 ? -30.446 -1.164 40.709 1.00 93.81 151 GLY A O 1
ATOM 1152 N N . ASP A 1 152 ? -30.541 -2.635 39.009 1.00 93.12 152 ASP A N 1
ATOM 1153 C CA . ASP A 1 152 ? -31.840 -3.204 39.386 1.00 93.12 152 ASP A CA 1
ATOM 1154 C C . ASP A 1 152 ? -31.784 -3.888 40.761 1.00 93.12 152 ASP A C 1
ATOM 1156 O O . ASP A 1 152 ? -32.681 -3.718 41.591 1.00 93.12 152 ASP A O 1
ATOM 1160 N N . SER A 1 153 ? -30.699 -4.615 41.049 1.00 94.69 153 SER A N 1
ATOM 1161 C CA . SER A 1 153 ? -30.512 -5.287 42.341 1.00 94.69 153 SER A CA 1
ATOM 1162 C C . SER A 1 153 ? -30.364 -4.316 43.520 1.00 94.69 153 SER A C 1
ATOM 1164 O O . SER A 1 153 ? -30.739 -4.653 44.642 1.00 94.69 153 SER A O 1
ATOM 1166 N N . LEU A 1 154 ? -29.862 -3.101 43.271 1.00 95.38 154 LEU A N 1
ATOM 1167 C CA . LEU A 1 154 ? -29.693 -2.045 44.274 1.00 95.38 154 LEU A CA 1
ATOM 1168 C C . LEU A 1 154 ? -30.999 -1.321 44.622 1.00 95.38 154 LEU A C 1
ATOM 1170 O O . LEU A 1 154 ? -31.101 -0.743 45.707 1.00 95.38 154 LEU A O 1
ATOM 1174 N N . ALA A 1 155 ? -32.007 -1.362 43.746 1.00 93.50 155 ALA A N 1
ATOM 1175 C CA . ALA A 1 155 ? -33.265 -0.650 43.955 1.00 93.50 155 ALA A CA 1
ATOM 1176 C C . ALA A 1 155 ? -34.001 -1.127 45.220 1.00 93.50 155 ALA A C 1
ATOM 1178 O O . ALA A 1 155 ? -34.468 -0.306 46.010 1.00 93.50 155 ALA A O 1
ATOM 1179 N N . GLN A 1 156 ? -34.065 -2.445 45.444 1.00 92.50 156 GLN A N 1
ATOM 1180 C CA . GLN A 1 156 ? -34.770 -3.028 46.593 1.00 92.50 156 GLN A CA 1
ATOM 1181 C C . GLN A 1 156 ? -34.088 -2.710 47.936 1.00 92.50 156 GLN A C 1
ATOM 1183 O O . GLN A 1 156 ? -34.752 -2.125 48.790 1.00 92.50 156 GLN A O 1
ATOM 1188 N N . PRO A 1 157 ? -32.779 -2.977 48.139 1.00 95.31 157 PRO A N 1
ATOM 1189 C CA . PRO A 1 157 ? -32.088 -2.585 49.367 1.00 95.31 157 PRO A CA 1
ATOM 1190 C C . PRO A 1 157 ? -32.198 -1.090 49.671 1.00 95.31 157 PRO A C 1
ATOM 1192 O O . PRO A 1 157 ? -32.334 -0.714 50.832 1.00 95.31 157 PRO A O 1
ATOM 1195 N N . SER A 1 158 ? -32.170 -0.234 48.644 1.00 95.44 158 SER A N 1
ATOM 1196 C CA . SER A 1 158 ? -32.285 1.212 48.836 1.00 95.44 158 SER A CA 1
ATOM 1197 C C . SER A 1 158 ? -33.681 1.633 49.311 1.00 95.44 158 SER A C 1
ATOM 1199 O O . SER A 1 158 ? -33.789 2.563 50.113 1.00 95.44 158 SER A O 1
ATOM 1201 N N . LEU A 1 159 ? -34.743 0.958 48.853 1.00 94.62 159 LEU A N 1
ATOM 1202 C CA . LEU A 1 159 ? -36.104 1.153 49.363 1.00 94.62 159 LEU A CA 1
ATOM 1203 C C . LEU A 1 159 ? -36.230 0.652 50.804 1.00 94.62 159 LEU A C 1
ATOM 1205 O O . LEU A 1 159 ? -36.708 1.394 51.657 1.00 94.62 15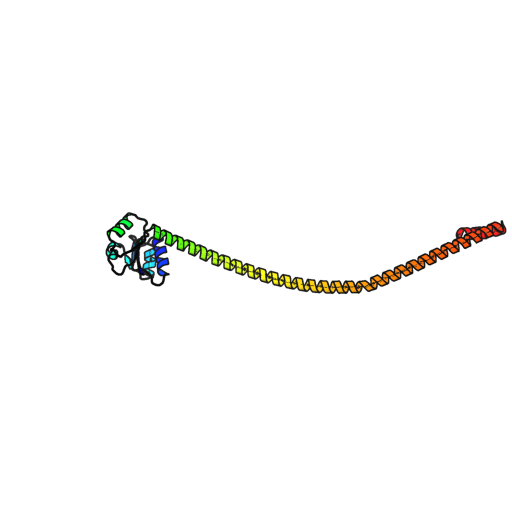9 LEU A O 1
ATOM 1209 N N . THR A 1 160 ? -35.721 -0.546 51.098 1.00 95.94 160 THR A N 1
ATOM 1210 C CA . THR A 1 160 ? -35.722 -1.102 52.458 1.00 95.94 160 THR A CA 1
ATOM 1211 C C . THR A 1 160 ? -34.992 -0.188 53.439 1.00 95.94 160 THR A C 1
ATOM 1213 O O . THR A 1 160 ? -35.520 0.126 54.501 1.00 95.94 160 THR A O 1
ATOM 1216 N N . ALA A 1 161 ? -33.808 0.309 53.070 1.00 96.44 161 ALA A N 1
ATOM 1217 C CA . ALA A 1 161 ? -33.042 1.231 53.904 1.00 96.44 161 ALA A CA 1
ATOM 1218 C C . ALA A 1 161 ? -33.807 2.536 54.182 1.00 96.44 161 ALA A C 1
ATOM 1220 O O . ALA A 1 161 ? -33.742 3.071 55.291 1.00 96.44 161 ALA A O 1
ATOM 1221 N N . LYS A 1 162 ? -34.563 3.043 53.197 1.00 97.06 162 LYS A N 1
ATOM 1222 C CA . LYS A 1 162 ? -35.434 4.209 53.385 1.00 97.06 162 LYS A CA 1
ATOM 1223 C C . LYS A 1 162 ? -36.558 3.910 54.383 1.00 97.06 162 LYS A C 1
ATOM 1225 O O . LYS A 1 162 ? -36.769 4.706 55.294 1.00 97.06 162 LYS A O 1
ATOM 1230 N N . GLU A 1 163 ? -37.243 2.777 54.243 1.00 97.19 163 GLU A N 1
ATOM 1231 C CA . GLU A 1 163 ? -38.311 2.370 55.167 1.00 97.19 163 GLU A CA 1
ATOM 1232 C C . GLU A 1 163 ? -37.795 2.183 56.604 1.00 97.19 163 GLU A C 1
ATOM 1234 O O . GLU A 1 163 ? -38.453 2.573 57.569 1.00 97.19 163 GLU A O 1
ATOM 1239 N N . GLU A 1 164 ? -36.604 1.606 56.775 1.00 97.44 164 GLU A N 1
ATOM 1240 C CA . GLU A 1 164 ? -35.969 1.459 58.090 1.00 97.44 164 GLU A CA 1
ATOM 1241 C C . GLU A 1 164 ? -35.595 2.811 58.713 1.00 97.44 164 GLU A C 1
ATOM 1243 O O . GLU A 1 164 ? -35.781 3.013 59.920 1.00 97.44 164 GLU A O 1
ATOM 1248 N N . ALA A 1 165 ? -35.123 3.762 57.902 1.00 97.00 165 ALA A N 1
ATOM 1249 C CA . ALA A 1 165 ? -34.846 5.122 58.355 1.00 97.00 165 ALA A CA 1
ATOM 1250 C C . ALA A 1 165 ? -36.130 5.846 58.801 1.00 97.00 165 ALA A C 1
ATOM 1252 O O . ALA A 1 165 ? -36.129 6.500 59.845 1.00 97.00 165 ALA A O 1
ATOM 1253 N N . GLU A 1 166 ? -37.238 5.685 58.069 1.00 97.56 166 GLU A N 1
ATOM 1254 C CA . GLU A 1 166 ? -38.547 6.246 58.436 1.00 97.56 166 GLU A CA 1
ATOM 1255 C C . GLU A 1 166 ? -39.057 5.670 59.766 1.00 97.56 166 GLU A C 1
ATOM 1257 O O . GLU A 1 166 ? -39.408 6.430 60.670 1.00 97.56 166 GLU A O 1
ATOM 1262 N N . LYS A 1 167 ? -38.987 4.346 59.957 1.00 97.12 167 LYS A N 1
ATOM 1263 C CA . LYS A 1 167 ? -39.330 3.700 61.240 1.00 97.12 167 L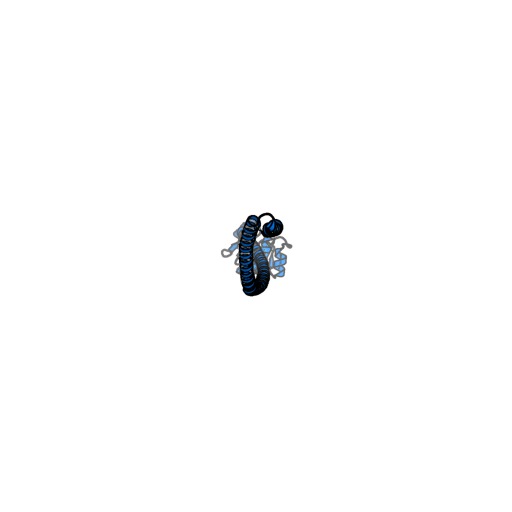YS A CA 1
ATOM 1264 C C . LYS A 1 167 ? -38.463 4.202 62.392 1.00 97.12 167 LYS A C 1
ATOM 1266 O O . LYS A 1 167 ? -38.953 4.437 63.495 1.00 97.12 167 LYS A O 1
ATOM 1271 N N . THR A 1 168 ? -37.168 4.390 62.146 1.00 97.12 168 THR A N 1
ATOM 1272 C CA . THR A 1 168 ? -36.252 4.948 63.150 1.00 97.12 168 THR A CA 1
ATOM 1273 C C . THR A 1 168 ? -36.674 6.366 63.539 1.00 97.12 168 THR A C 1
ATOM 1275 O O . THR A 1 168 ? -36.696 6.695 64.726 1.00 97.12 168 THR A O 1
ATOM 1278 N N . GLN A 1 169 ? -37.082 7.192 62.571 1.00 97.62 169 GLN A N 1
ATOM 1279 C CA . GLN A 1 169 ? -37.583 8.539 62.837 1.00 97.62 169 GLN A CA 1
ATOM 1280 C C . GLN A 1 169 ? -38.877 8.526 63.665 1.00 97.62 169 GLN A C 1
ATOM 1282 O O . GLN A 1 169 ? -39.026 9.339 64.578 1.00 97.62 169 GLN A O 1
ATOM 1287 N N . GLU A 1 170 ? -39.797 7.596 63.397 1.00 97.69 170 GLU A N 1
ATOM 1288 C CA . GLU A 1 170 ? -41.014 7.426 64.201 1.00 97.69 170 GLU A CA 1
ATOM 1289 C C . GLU A 1 170 ? -40.695 7.091 65.662 1.00 97.69 170 GLU A C 1
ATOM 1291 O O . GLU A 1 170 ? -41.264 7.693 66.577 1.00 97.69 170 GLU A O 1
ATOM 1296 N N . ILE A 1 171 ? -39.739 6.186 65.893 1.00 97.44 171 ILE A N 1
ATOM 1297 C CA . ILE A 1 171 ? -39.285 5.831 67.243 1.00 97.44 171 ILE A CA 1
ATOM 1298 C C . ILE A 1 171 ? -38.680 7.050 67.948 1.00 97.44 171 ILE A C 1
ATOM 1300 O O . ILE A 1 171 ? -38.996 7.303 69.110 1.00 97.44 171 ILE A O 1
ATOM 1304 N N . LEU A 1 172 ? -37.845 7.835 67.261 1.00 97.25 172 LEU A N 1
ATOM 1305 C CA . LEU A 1 172 ? -37.264 9.053 67.833 1.00 97.25 172 LEU A CA 1
ATOM 1306 C C . LEU A 1 172 ? -38.342 10.074 68.221 1.00 97.25 172 LEU A C 1
ATOM 1308 O O . LEU A 1 172 ? -38.279 10.639 69.313 1.00 97.25 172 LEU A O 1
ATOM 1312 N N . ASN A 1 173 ? -39.366 10.254 67.382 1.00 97.31 173 ASN A N 1
ATOM 1313 C CA . ASN A 1 173 ? -40.491 11.144 67.678 1.00 97.31 173 ASN A CA 1
ATOM 1314 C C . ASN A 1 173 ? -41.293 10.660 68.899 1.00 97.31 173 ASN A C 1
ATOM 1316 O O . ASN A 1 173 ? -41.705 11.467 69.737 1.00 97.31 173 ASN A O 1
ATOM 1320 N N . LEU A 1 174 ? -41.492 9.343 69.033 1.00 97.50 174 LEU A N 1
ATOM 1321 C CA . LEU A 1 174 ? -42.128 8.749 70.208 1.00 97.50 174 LEU A CA 1
ATOM 1322 C C . LEU A 1 174 ? -41.305 9.004 71.476 1.00 97.50 174 LEU A C 1
ATOM 1324 O O . LEU A 1 174 ? -41.865 9.429 72.487 1.00 97.50 174 LEU A O 1
ATOM 1328 N N . ILE A 1 175 ? -39.987 8.786 71.424 1.00 96.44 175 ILE A N 1
ATOM 1329 C CA . ILE A 1 175 ? -39.081 9.054 72.549 1.00 96.44 175 ILE A CA 1
ATOM 1330 C C . ILE A 1 175 ? -39.144 10.534 72.937 1.00 96.44 175 ILE A C 1
ATOM 1332 O O . ILE A 1 175 ? -39.249 10.844 74.120 1.00 96.44 175 ILE A O 1
ATOM 1336 N N . GLU A 1 176 ? -39.152 11.454 71.969 1.00 96.44 176 GLU A N 1
ATOM 1337 C CA . GLU A 1 176 ? -39.297 12.887 72.244 1.00 96.44 176 GLU A CA 1
ATOM 1338 C C . GLU A 1 176 ? -40.628 13.200 72.951 1.00 96.44 176 GLU A C 1
ATOM 1340 O O . GLU A 1 176 ? -40.661 13.966 73.920 1.00 96.44 176 GLU A O 1
ATOM 1345 N N . GLY A 1 177 ? -41.726 12.580 72.509 1.00 96.38 177 GLY A N 1
ATOM 1346 C CA . GLY A 1 177 ? -43.039 12.701 73.144 1.00 96.38 177 GLY A CA 1
ATOM 1347 C C . GLY A 1 177 ? -43.06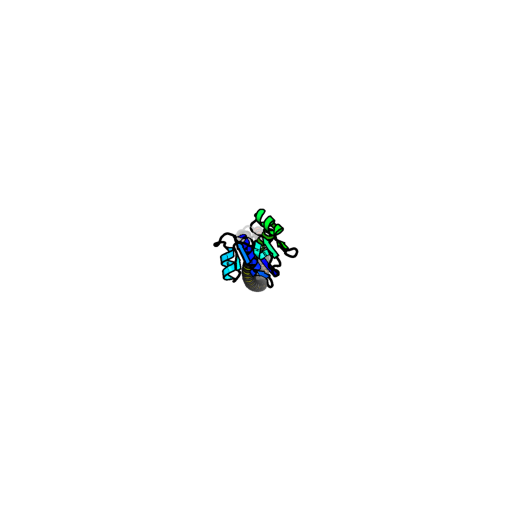5 12.171 74.581 1.00 96.38 177 GLY A C 1
ATOM 1348 O O . GLY A 1 177 ? -43.606 12.831 75.477 1.00 96.38 177 GLY A O 1
ATOM 1349 N N . ILE A 1 178 ? -42.432 11.019 74.825 1.00 94.62 178 ILE A N 1
ATOM 1350 C CA . ILE A 1 178 ? -42.273 10.445 76.168 1.00 94.62 178 ILE A CA 1
ATOM 1351 C C . ILE A 1 178 ? -41.456 11.397 77.038 1.00 94.62 178 ILE A C 1
ATOM 1353 O O . ILE A 1 178 ? -41.922 11.776 78.106 1.00 94.62 178 ILE A O 1
ATOM 1357 N N . SER A 1 179 ? -40.300 11.866 76.566 1.00 94.38 179 SER A N 1
ATOM 1358 C CA . SER A 1 179 ? -39.445 12.803 77.302 1.00 94.38 179 SER A CA 1
ATOM 1359 C C . SER A 1 179 ? -40.180 14.097 77.672 1.00 94.38 179 SER A C 1
ATOM 1361 O O . SER A 1 179 ? -40.072 14.559 78.808 1.00 94.38 179 SER A O 1
ATOM 1363 N N . LYS A 1 180 ? -40.996 14.663 76.768 1.00 93.19 180 LYS A N 1
ATOM 1364 C CA . LYS A 1 180 ? -41.848 15.833 77.071 1.00 93.19 180 LYS A CA 1
ATOM 1365 C C . LYS A 1 180 ? -42.876 15.531 78.161 1.00 93.19 180 LYS A C 1
ATOM 1367 O O . LYS A 1 180 ? -43.058 16.340 79.069 1.00 93.19 180 LYS A O 1
ATOM 1372 N N . THR A 1 181 ? -43.531 14.375 78.085 1.00 92.94 181 THR A N 1
ATOM 1373 C CA . THR A 1 181 ? -44.535 13.950 79.071 1.00 92.94 181 THR A CA 1
ATOM 1374 C C . THR A 1 181 ? -43.896 13.721 80.439 1.00 92.94 181 THR A C 1
ATOM 1376 O O . THR A 1 181 ? -44.374 14.260 81.435 1.00 92.94 181 THR A O 1
ATOM 1379 N N . THR A 1 182 ? -42.776 12.997 80.484 1.00 92.50 182 THR A N 1
ATOM 1380 C CA . THR A 1 182 ? -41.987 12.756 81.698 1.00 92.50 182 THR A CA 1
ATOM 1381 C C . THR A 1 182 ? -41.558 14.071 82.342 1.00 92.50 182 THR A C 1
ATOM 1383 O O . THR A 1 182 ? -41.743 14.244 83.544 1.00 92.50 182 THR A O 1
ATOM 1386 N N . ARG A 1 183 ? -41.108 15.049 81.544 1.00 89.38 183 ARG A N 1
ATOM 1387 C CA . ARG A 1 183 ? -40.750 16.388 82.033 1.00 89.38 183 ARG A CA 1
ATOM 1388 C C . ARG A 1 183 ? -41.931 17.127 82.673 1.00 89.38 183 ARG A C 1
ATOM 1390 O O . ARG A 1 183 ? -41.753 17.784 83.696 1.00 89.38 183 ARG A O 1
ATOM 1397 N N . ILE A 1 184 ? -43.136 17.026 82.102 1.00 91.50 184 ILE A N 1
ATOM 1398 C CA . ILE A 1 184 ? -44.356 17.623 82.681 1.00 91.50 184 ILE A CA 1
ATOM 1399 C C . ILE A 1 184 ? -44.739 16.920 83.989 1.00 91.50 184 ILE A C 1
ATOM 1401 O O . ILE A 1 184 ? -45.088 17.589 84.961 1.00 91.50 184 ILE A O 1
ATOM 1405 N N . ILE A 1 185 ? -44.656 15.587 84.036 1.00 89.12 185 ILE A N 1
ATOM 1406 C CA . ILE A 1 185 ? -44.938 14.806 85.249 1.00 89.12 185 ILE A CA 1
ATOM 1407 C C . ILE A 1 185 ? -43.956 15.179 86.364 1.00 89.12 185 ILE A C 1
ATOM 1409 O O . ILE A 1 185 ? -44.396 15.469 87.474 1.00 89.12 185 ILE A O 1
ATOM 1413 N N . GLY A 1 186 ? -42.655 15.228 86.060 1.00 90.62 186 GLY A N 1
ATOM 1414 C CA . GLY A 1 186 ? -41.614 15.653 86.997 1.00 90.62 186 GLY A CA 1
ATOM 1415 C C . GLY A 1 186 ? -41.875 17.061 87.529 1.00 90.62 186 GLY A C 1
ATOM 1416 O O . GLY A 1 186 ? -41.910 17.266 88.736 1.00 90.62 186 GLY A O 1
ATOM 1417 N N . LEU A 1 187 ? -42.195 18.016 86.648 1.00 89.25 187 LEU A N 1
ATOM 1418 C CA . LEU A 1 187 ? -42.540 19.380 87.056 1.00 89.25 187 LEU A CA 1
ATOM 1419 C C . LEU A 1 187 ? -43.764 19.433 87.987 1.00 89.25 187 LEU A C 1
ATOM 1421 O O . LEU A 1 187 ? -43.715 20.097 89.022 1.00 89.25 187 LEU A O 1
ATOM 1425 N N . ASN A 1 188 ? -44.851 18.737 87.642 1.00 89.62 188 ASN A N 1
ATOM 1426 C CA . ASN A 1 188 ? -46.057 18.687 88.474 1.00 89.62 188 ASN A CA 1
ATOM 1427 C C . ASN A 1 188 ? -45.768 18.055 89.843 1.00 89.62 188 ASN A C 1
ATOM 1429 O O . ASN A 1 188 ? -46.254 18.547 90.863 1.00 89.62 188 ASN A O 1
ATOM 1433 N N . ALA A 1 189 ? -44.944 17.003 89.877 1.00 90.12 189 ALA A N 1
ATOM 1434 C CA . ALA A 1 189 ? -44.502 16.369 91.112 1.00 90.12 189 ALA A CA 1
ATOM 1435 C C . ALA A 1 189 ? -43.645 17.316 91.970 1.00 90.12 189 ALA A C 1
ATOM 1437 O O . ALA A 1 189 ? -43.872 17.389 93.177 1.00 90.12 189 ALA A O 1
ATOM 1438 N N . SER A 1 190 ? -42.731 18.095 91.375 1.00 89.31 190 SER A N 1
ATOM 1439 C CA . SER A 1 190 ? -41.945 19.113 92.092 1.00 89.31 190 SER A CA 1
ATOM 1440 C C . SER A 1 190 ? -42.839 20.197 92.703 1.00 89.31 190 SER A C 1
ATOM 1442 O O . SER A 1 190 ? -42.628 20.594 93.849 1.00 89.31 190 SER A O 1
ATOM 1444 N N . ILE A 1 191 ? -43.861 20.658 91.970 1.00 87.88 191 ILE A N 1
ATOM 1445 C CA . ILE A 1 191 ? -44.822 21.660 92.462 1.00 87.88 191 ILE A CA 1
ATOM 1446 C C . ILE A 1 191 ? -45.606 21.116 93.662 1.00 87.88 191 ILE A C 1
ATOM 1448 O O . ILE A 1 191 ? -45.700 21.787 94.692 1.00 87.88 191 ILE A O 1
ATOM 1452 N N . GLU A 1 192 ? -46.155 19.903 93.559 1.00 90.38 192 GLU A N 1
ATOM 1453 C CA . GLU A 1 192 ? -46.942 19.318 94.648 1.00 90.38 192 GLU A CA 1
ATOM 1454 C C . GLU A 1 192 ? -46.053 18.982 95.857 1.00 90.38 192 GLU A C 1
ATOM 1456 O O . GLU A 1 192 ? -46.439 19.258 96.990 1.00 90.38 192 GLU A O 1
ATOM 1461 N N . ALA A 1 193 ? -44.820 18.508 95.641 1.00 89.81 193 ALA A N 1
ATOM 1462 C CA . ALA A 1 193 ? -43.836 18.300 96.705 1.00 89.81 193 ALA A CA 1
ATOM 1463 C C . ALA A 1 193 ? -43.510 19.602 97.459 1.00 89.81 193 ALA A C 1
ATOM 1465 O O . ALA A 1 193 ? -43.447 19.601 98.691 1.00 89.81 193 ALA A O 1
ATOM 1466 N N . ALA A 1 194 ? -43.370 20.725 96.744 1.00 87.75 194 ALA A N 1
ATOM 1467 C CA . ALA A 1 194 ? -43.183 22.042 97.351 1.00 87.75 194 ALA A CA 1
ATOM 1468 C C . ALA A 1 194 ? -44.419 22.494 98.151 1.00 87.75 194 ALA A C 1
ATOM 1470 O O . ALA A 1 194 ? -44.281 23.098 99.218 1.00 87.75 194 ALA A O 1
ATOM 1471 N N . ARG A 1 195 ? -45.629 22.157 97.682 1.00 88.56 195 ARG A N 1
ATOM 1472 C CA . ARG A 1 195 ? -46.899 22.508 98.335 1.00 88.56 195 ARG A CA 1
ATOM 1473 C C . ARG A 1 195 ? -47.067 21.864 99.713 1.00 88.56 195 ARG A C 1
ATOM 1475 O O . ARG A 1 195 ? -47.567 22.521 100.623 1.00 88.56 195 ARG A O 1
ATOM 1482 N N . VAL A 1 196 ? -46.639 20.611 99.892 1.00 89.81 196 VAL A N 1
ATOM 1483 C CA . VAL A 1 196 ? -46.713 19.896 101.190 1.00 89.81 196 VAL A CA 1
ATOM 1484 C C . VAL A 1 196 ? -45.579 20.270 102.163 1.00 89.81 196 VAL A C 1
ATOM 1486 O O . VAL A 1 196 ? -45.549 19.801 103.305 1.00 89.81 196 VAL A O 1
ATOM 1489 N N . GLY A 1 197 ? -44.642 21.133 101.749 1.00 83.94 197 GLY A N 1
ATOM 1490 C CA . GLY A 1 197 ? -43.590 21.684 102.605 1.00 83.94 197 GLY A CA 1
ATOM 1491 C C . GLY A 1 197 ? -42.595 20.630 103.108 1.00 83.94 197 GLY A C 1
ATOM 1492 O O . GLY A 1 197 ? -42.057 19.842 102.334 1.00 83.94 197 GLY A O 1
ATOM 1493 N N . LYS A 1 198 ? -42.318 20.599 104.423 1.00 83.44 198 LYS A N 1
ATOM 1494 C CA . LYS A 1 198 ? -41.282 19.715 105.006 1.00 83.44 198 LYS A CA 1
ATOM 1495 C C . LYS A 1 198 ? -41.530 18.220 104.756 1.00 83.44 198 LYS A C 1
ATOM 1497 O O . LYS A 1 198 ? -40.566 17.472 104.642 1.00 83.44 198 LYS A O 1
ATOM 1502 N N . ALA A 1 199 ? -42.789 17.792 104.639 1.00 83.62 199 ALA A N 1
ATOM 1503 C CA . ALA A 1 199 ? -43.140 16.395 104.369 1.00 83.62 199 ALA A CA 1
ATOM 1504 C C . ALA A 1 199 ? -42.848 15.964 102.915 1.00 83.62 199 ALA A C 1
ATOM 1506 O O . ALA A 1 199 ? -42.699 14.775 102.651 1.00 83.62 199 ALA A O 1
ATOM 1507 N N . GLY A 1 200 ? -42.739 16.918 101.981 1.00 86.31 200 GLY A N 1
ATOM 1508 C CA . GLY A 1 200 ? -42.493 16.668 100.558 1.00 86.31 200 GLY A CA 1
ATOM 1509 C C . GLY A 1 200 ? -41.019 16.704 100.139 1.00 86.31 200 GLY A C 1
ATOM 1510 O O . GLY A 1 200 ? -40.724 16.439 98.978 1.00 86.31 200 GLY A O 1
ATOM 1511 N N . GLN A 1 201 ? -40.078 16.997 101.048 1.00 83.50 201 GLN A N 1
ATOM 1512 C CA . GLN A 1 201 ? -38.663 17.210 100.695 1.00 83.50 201 GLN A CA 1
ATOM 1513 C C . GLN A 1 201 ? -38.021 16.022 99.961 1.00 83.50 201 GLN A C 1
ATOM 1515 O O . GLN A 1 201 ? -37.308 16.234 98.985 1.00 83.50 201 GLN A O 1
ATOM 1520 N N . GLY A 1 202 ? -38.309 14.782 100.374 1.00 84.25 202 GLY A N 1
ATOM 1521 C CA . GLY A 1 202 ? -37.798 13.588 99.688 1.00 84.25 202 GLY A CA 1
ATOM 1522 C C . GLY A 1 202 ? -38.359 13.418 98.270 1.00 84.25 202 GLY A C 1
ATOM 1523 O O . GLY A 1 202 ? -37.625 13.056 97.357 1.00 84.25 202 GLY A O 1
ATOM 1524 N N . PHE A 1 203 ? -39.635 13.755 98.062 1.00 85.50 203 PHE A N 1
ATOM 1525 C CA . PHE A 1 203 ? -40.274 13.718 96.743 1.00 85.50 203 PHE A CA 1
ATOM 1526 C C . PHE A 1 203 ? -39.794 14.848 95.828 1.00 85.50 203 PHE A C 1
ATOM 1528 O O . PHE A 1 203 ? -39.693 14.645 94.623 1.00 85.50 203 PHE A O 1
ATOM 1535 N N . SER A 1 204 ? -39.439 16.007 96.391 1.00 86.00 204 SER A N 1
ATOM 1536 C CA . SER A 1 204 ? -38.895 17.133 95.626 1.00 86.00 204 SER A CA 1
ATOM 1537 C C . SER A 1 204 ? -37.561 16.790 94.964 1.00 86.00 204 SER A C 1
ATOM 1539 O O . SER A 1 204 ? -37.339 17.199 93.831 1.00 86.00 204 SER A O 1
ATOM 1541 N N . VAL A 1 205 ? -36.690 16.034 95.643 1.00 86.38 205 VAL A N 1
ATOM 1542 C CA . VAL A 1 205 ? -35.393 15.612 95.083 1.00 86.38 205 VAL A CA 1
ATOM 1543 C C . VAL A 1 205 ? -35.598 14.647 93.916 1.00 86.38 205 VAL A C 1
ATOM 1545 O O . VAL A 1 205 ? -35.006 14.824 92.859 1.00 86.38 205 VAL A O 1
ATOM 1548 N N . VAL A 1 206 ? -36.489 13.665 94.077 1.00 85.62 206 VAL A N 1
ATOM 1549 C CA . VAL A 1 206 ? -36.805 12.692 93.019 1.00 85.62 206 VAL A CA 1
ATOM 1550 C C . VAL A 1 206 ? -37.454 13.372 91.810 1.00 85.62 206 VAL A C 1
ATOM 1552 O O . VAL A 1 206 ? -37.150 13.029 90.674 1.00 85.62 206 VAL A O 1
ATOM 1555 N N . ALA A 1 207 ? -38.326 14.354 92.035 1.00 86.62 207 ALA A N 1
ATOM 1556 C CA . ALA A 1 207 ? -38.976 15.093 90.960 1.00 86.62 207 ALA A CA 1
ATOM 1557 C C . ALA A 1 207 ? -38.010 16.014 90.185 1.00 86.62 207 ALA A C 1
ATOM 1559 O O . ALA A 1 207 ? -38.159 16.154 88.972 1.00 86.62 207 ALA A O 1
ATOM 1560 N N . GLU A 1 208 ? -37.003 16.591 90.854 1.00 84.12 208 GLU A N 1
ATOM 1561 C CA . GLU A 1 208 ? -35.935 17.368 90.202 1.00 84.12 208 GLU A CA 1
ATOM 1562 C C . GLU A 1 208 ? -35.013 16.470 89.355 1.00 84.12 208 GLU A C 1
ATOM 1564 O O . GLU A 1 208 ? -34.608 16.888 88.278 1.00 84.12 208 GLU A O 1
ATOM 1569 N N . GLU A 1 209 ? -34.743 15.234 89.792 1.00 83.94 209 GLU A N 1
ATOM 1570 C CA . GLU A 1 209 ? -33.903 14.261 89.066 1.00 83.94 209 GLU A CA 1
ATOM 1571 C C . GLU A 1 209 ? -34.598 13.666 87.822 1.00 83.94 209 GLU A C 1
ATOM 1573 O O . GLU A 1 209 ? -33.944 13.227 86.880 1.00 83.94 209 GLU A O 1
ATOM 1578 N N . ILE A 1 210 ? -35.937 13.640 87.806 1.00 79.81 210 ILE A N 1
ATOM 1579 C CA . ILE A 1 210 ? -36.754 13.147 86.679 1.00 79.81 210 ILE A CA 1
ATOM 1580 C C . ILE A 1 210 ? -36.952 14.222 85.586 1.00 79.81 210 ILE A C 1
ATOM 1582 O O . ILE A 1 210 ? -37.323 13.885 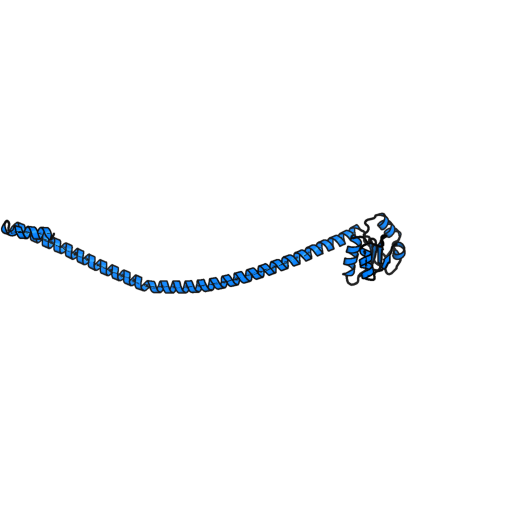84.458 1.00 79.81 210 ILE A O 1
ATOM 1586 N N . ARG A 1 211 ? -36.758 15.507 85.914 1.00 69.50 211 ARG A N 1
ATOM 1587 C CA . ARG A 1 211 ? -37.048 16.658 85.040 1.00 69.50 211 ARG A CA 1
ATOM 1588 C C . ARG A 1 211 ? -35.955 16.924 84.007 1.00 69.50 211 ARG A C 1
ATOM 1590 O O . ARG A 1 211 ? -36.349 17.235 82.857 1.00 69.50 211 ARG A O 1
#

Sequence (211 aa):
MNIGIVGGGRGGLSVLTLLLTIPGVNVLWVSDLQDDAPAFSKARAAGIKTIKSFVPHLQDPSLDLVIEVTGVAAVQELLNKHKRHDLSIMDAKTAKLLITIVEIREEINRKIISNARELTSLTDEINKSTLFIRENMQNLTSDAENLAAFGDSLAQPSLTAKEEAEKTQEILNLIEGISKTTRIIGLNASIEAARVGKAGQGFSVVAEEIR

pLDDT: mean 93.66, std 4.19, range [69.5, 98.12]